Protein AF-A0A7J3AAA7-F1 (afdb_monomer_lite)

pLDDT: mean 92.07, std 9.43, range [40.69, 98.62]

Sequence (324 aa):
MPKERGIKEADIKEAVIKLFEKDSDYLLVKEPFNVGVIPDVVAFRWVDDYQIEAIAVECKGSKGDTLAAKYIIDFATEQARAYQAYFPYVYLATPRVSKSEEEIIVRKILATLRIGWICVNNKKANLQSEALVSPRLVESEYIIKVRQRLVAIWAYNEVFGGDFNRNLMEPEVVHCFTKEDFPNFLLTNYLGDYYCGICLEQQPNVKAILPNIKPDDLHRLLQELPEEFIAEFAYIDTYKPKEVSWPLLRKKANQLSLQDVNWLKDFAKRMRWKTRIMLLGKVWGRSEILSRDEHKRILEKVKEEVTPVKEYLVSQSRKRHRSR

Radius of gyration: 24.14 Å; chains: 1; bounding box: 52×44×69 Å

Secondary structure (DSSP, 8-state):
-----PPPHHHHHHHHHHHHTTSTT-EEE-S---SSS--SEEEEEESSSS-EEEEEEEE---SSSB--HHHHHHHIIIIIHHHTTT-SEEEEEEPBPSSHHHHHHHHHHHHHHTEEEEEEETTEEEEEE-----TT--HHHIIIIIIHHHHHHHHHHHHH-SS-EE--SSTT--EEE-TTSSSEEEEEEETTEEEEEEEE-SHHHHHHHGGG--HHHHHHHHHTS-TTEEEEEEEEEE-SSS-EEEEEEEEEGGG--HHHHHHHHHHHHHTTT-EEEEEEEEEE-TT----HHHHHHHHHHHHHHHHHHHHHHHHHHHTTTS--

Foldseek 3Di:
DPQAAWFALVLLLQQVVVVQVVPVQKDWDCDFADLVATASIWIKGDPAQFDMQIEGEHTDIDRHQADALVVLLVCVVPPQLVCLQAHQATEYGYGHHPDPVSNVVSVVSCVVQQYWYWHAGPSHTDTPGGGGGGPNHDPVSNLQQPVVQVLLVVLCCVQVNDDWDWDRNDGSWTWTWRPVAAQIWIWIQDPLFIKTATKHADQVLLVLQLVQDDLVVLLVLLLQFDQQKKKWKWAWPDVPPHTDIGTDDIHRSSPDDSVNSVVSSVVCVVSSNRMMIDIIGTQGGNRDRGTSVSSNVSNNVNCVSRVVSSVSRVVSNCVVVVVD

Structure (mmCIF, N/CA/C/O backbone):
data_AF-A0A7J3AAA7-F1
#
_entry.id   AF-A0A7J3AAA7-F1
#
loop_
_atom_site.group_PDB
_atom_site.id
_atom_site.type_symbol
_atom_site.label_atom_id
_atom_site.label_alt_id
_atom_site.label_comp_id
_atom_site.label_asym_id
_atom_site.label_entity_id
_atom_site.label_seq_id
_atom_site.pdbx_PDB_ins_code
_atom_site.Cartn_x
_atom_site.Cartn_y
_atom_site.Cartn_z
_atom_site.occupancy
_atom_site.B_iso_or_equiv
_atom_site.auth_seq_id
_atom_site.auth_comp_id
_atom_site.auth_asym_id
_atom_site.auth_atom_id
_atom_site.pdbx_PDB_model_num
ATOM 1 N N . MET A 1 1 ? 29.605 28.342 -27.111 1.00 42.50 1 MET A N 1
ATOM 2 C CA . MET A 1 1 ? 28.926 27.034 -27.233 1.00 42.50 1 MET A CA 1
ATOM 3 C C . MET A 1 1 ? 28.008 26.861 -26.033 1.00 42.50 1 MET A C 1
ATOM 5 O O . MET A 1 1 ? 28.499 27.023 -24.917 1.00 42.50 1 MET A O 1
ATOM 9 N N . PRO A 1 2 ? 26.697 26.641 -26.217 1.00 44.28 2 PRO A N 1
ATOM 10 C CA . PRO A 1 2 ? 25.813 26.371 -25.091 1.00 44.28 2 PRO A CA 1
ATOM 11 C C . PRO A 1 2 ? 26.241 25.047 -24.447 1.00 44.28 2 PRO A C 1
ATOM 13 O O . PRO A 1 2 ? 26.495 24.075 -25.150 1.00 44.28 2 PRO A O 1
ATOM 16 N N . LYS A 1 3 ? 26.388 25.028 -23.117 1.00 47.31 3 LYS A N 1
ATOM 17 C CA . LYS A 1 3 ? 26.662 23.797 -22.363 1.00 47.31 3 LYS A CA 1
ATOM 18 C C . LYS A 1 3 ? 25.528 22.813 -22.648 1.00 47.31 3 LYS A C 1
ATOM 20 O O . LYS A 1 3 ? 24.390 23.126 -22.295 1.00 47.31 3 LYS A O 1
ATOM 25 N N . GLU A 1 4 ? 25.833 21.667 -23.255 1.00 53.59 4 GLU A N 1
ATOM 26 C CA . GLU A 1 4 ? 24.897 20.543 -23.339 1.00 53.59 4 GLU A CA 1
ATOM 27 C C . GLU A 1 4 ? 24.390 20.253 -21.924 1.00 53.59 4 GLU A C 1
ATOM 29 O O . GLU A 1 4 ? 25.151 19.898 -21.019 1.00 53.59 4 GLU A O 1
ATOM 34 N N . ARG A 1 5 ? 23.105 20.527 -21.688 1.00 66.94 5 ARG A N 1
ATOM 35 C CA . ARG A 1 5 ? 22.457 20.200 -20.423 1.00 66.94 5 ARG A CA 1
ATOM 36 C C . ARG A 1 5 ? 21.998 18.758 -20.544 1.00 66.94 5 ARG A C 1
ATOM 38 O O . ARG A 1 5 ? 20.965 18.511 -21.145 1.00 66.94 5 ARG A O 1
ATOM 45 N N . GLY A 1 6 ? 22.769 17.839 -19.972 1.00 79.69 6 GLY A N 1
ATOM 46 C CA . GLY A 1 6 ? 22.369 16.439 -19.870 1.00 79.69 6 GLY A CA 1
ATOM 47 C C . GLY A 1 6 ? 20.979 16.249 -19.266 1.00 79.69 6 GLY A C 1
ATOM 48 O O . GLY A 1 6 ? 20.497 17.084 -18.491 1.00 79.69 6 GLY A O 1
ATOM 49 N N . ILE A 1 7 ? 20.350 15.129 -19.607 1.00 87.88 7 ILE A N 1
ATOM 50 C CA . ILE A 1 7 ? 19.023 14.767 -19.116 1.00 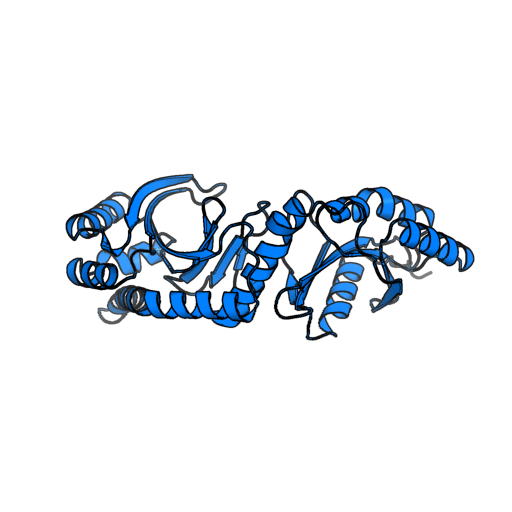87.88 7 ILE A CA 1
ATOM 51 C C . ILE A 1 7 ? 19.163 14.142 -17.725 1.00 87.88 7 ILE A C 1
ATOM 53 O O . ILE A 1 7 ? 19.779 13.086 -17.562 1.00 87.88 7 ILE A O 1
ATOM 57 N N . LYS A 1 8 ? 18.595 14.786 -16.700 1.00 92.50 8 LYS A N 1
ATOM 58 C CA . LYS A 1 8 ? 18.655 14.280 -15.323 1.00 92.50 8 LYS A CA 1
ATOM 59 C C . LYS A 1 8 ? 17.686 13.118 -15.135 1.00 92.50 8 LYS A C 1
ATOM 61 O O . LYS A 1 8 ? 16.606 13.104 -15.711 1.00 92.50 8 LYS A O 1
ATOM 66 N N . GLU A 1 9 ? 18.026 12.197 -14.241 1.00 93.12 9 GLU A N 1
ATOM 67 C CA . GLU A 1 9 ? 17.164 11.065 -13.873 1.00 93.12 9 GLU A CA 1
ATOM 68 C C . GLU A 1 9 ? 15.774 11.509 -13.386 1.00 93.12 9 GLU A C 1
ATOM 70 O O . GLU A 1 9 ? 14.769 10.923 -13.772 1.00 93.12 9 GLU A O 1
ATOM 75 N N . ALA A 1 10 ? 15.695 12.617 -12.642 1.00 93.88 10 ALA A N 1
ATOM 76 C CA . ALA A 1 10 ? 14.421 13.204 -12.230 1.00 93.88 10 ALA A CA 1
ATOM 77 C C . ALA A 1 10 ? 13.535 13.620 -13.424 1.00 93.88 10 ALA A C 1
ATOM 79 O O . ALA A 1 10 ? 12.327 13.407 -13.382 1.00 93.88 10 ALA A O 1
ATOM 80 N N . ASP A 1 11 ? 14.126 14.156 -14.503 1.00 94.12 11 ASP A N 1
ATOM 81 C CA . ASP A 1 11 ? 13.387 14.508 -15.724 1.00 94.12 11 ASP A CA 1
ATOM 82 C C . ASP A 1 11 ? 12.905 13.244 -16.469 1.00 94.12 11 ASP A C 1
ATOM 84 O O . ASP A 1 11 ? 11.819 13.245 -17.050 1.00 94.12 11 ASP A O 1
ATOM 88 N N . ILE A 1 12 ? 13.692 12.157 -16.440 1.00 95.56 12 ILE A N 1
ATOM 89 C CA . ILE A 1 12 ? 13.300 10.844 -16.985 1.00 95.56 12 ILE A CA 1
ATOM 90 C C . ILE A 1 12 ? 12.100 10.297 -16.212 1.00 95.56 12 ILE A C 1
ATOM 92 O O . ILE A 1 12 ? 11.081 9.969 -16.817 1.00 95.56 12 ILE A O 1
ATOM 96 N N . LYS A 1 13 ? 12.198 10.257 -14.880 1.00 95.88 13 LYS A N 1
ATOM 97 C CA . LYS A 1 13 ? 11.138 9.781 -13.987 1.00 95.88 13 LYS A CA 1
ATOM 98 C C . LYS A 1 13 ? 9.840 10.563 -14.183 1.00 95.88 13 LYS A C 1
ATOM 100 O O . LYS A 1 13 ? 8.780 9.959 -14.320 1.00 95.88 13 LYS A O 1
ATOM 105 N N . GLU A 1 14 ? 9.913 11.891 -14.267 1.00 95.75 14 GLU A N 1
ATOM 106 C CA . GLU A 1 14 ? 8.743 12.736 -14.535 1.00 95.75 14 GLU A CA 1
ATOM 107 C C . GLU A 1 14 ? 8.103 12.421 -15.899 1.00 95.75 14 GLU A C 1
ATOM 109 O O . GLU A 1 14 ? 6.879 12.339 -16.011 1.00 95.75 14 GLU A O 1
ATOM 114 N N . ALA A 1 15 ? 8.912 12.207 -16.941 1.00 96.00 15 ALA A N 1
ATOM 115 C CA . ALA A 1 15 ? 8.409 11.853 -18.266 1.00 96.00 15 ALA A CA 1
ATOM 116 C C . ALA A 1 15 ? 7.738 10.469 -18.293 1.00 96.00 15 ALA A C 1
ATOM 118 O O . ALA A 1 15 ? 6.730 10.302 -18.979 1.00 96.00 15 ALA A O 1
ATOM 119 N N . VAL A 1 16 ? 8.275 9.494 -17.551 1.00 96.44 16 VAL A N 1
ATOM 120 C CA . VAL A 1 16 ? 7.688 8.152 -17.391 1.00 96.44 16 VAL A CA 1
ATOM 121 C C . VAL A 1 16 ? 6.369 8.220 -16.623 1.00 96.44 16 VAL A C 1
ATOM 123 O O . VAL A 1 16 ? 5.386 7.638 -17.065 1.00 96.44 16 VAL A O 1
ATOM 126 N N . ILE A 1 17 ? 6.310 8.978 -15.524 1.00 95.94 17 ILE A N 1
ATOM 127 C CA . ILE A 1 17 ? 5.062 9.226 -14.784 1.00 95.94 17 ILE A CA 1
ATOM 128 C C . ILE A 1 17 ? 3.996 9.781 -15.736 1.00 95.94 17 ILE A C 1
ATOM 130 O O . ILE A 1 17 ? 2.919 9.207 -15.850 1.00 95.94 17 ILE A O 1
ATOM 134 N N . LYS A 1 18 ? 4.337 10.810 -16.521 1.00 95.38 18 LYS A N 1
ATOM 135 C CA . LYS A 1 18 ? 3.442 11.396 -17.533 1.00 95.38 18 LYS A CA 1
ATOM 136 C C . LYS A 1 18 ? 3.049 10.438 -18.658 1.00 95.38 18 LYS A C 1
ATOM 138 O O . LYS A 1 18 ? 2.060 10.695 -19.335 1.00 95.38 18 LYS A O 1
ATOM 143 N N . LEU A 1 19 ? 3.838 9.400 -18.939 1.00 95.12 19 LEU A N 1
ATOM 144 C CA . LEU A 1 19 ? 3.471 8.376 -19.918 1.00 95.12 19 LEU A CA 1
ATOM 145 C C . LEU A 1 19 ? 2.327 7.520 -19.378 1.00 95.12 19 LEU A C 1
ATOM 147 O O . LEU A 1 19 ? 1.342 7.348 -20.085 1.00 95.12 19 LEU A O 1
ATOM 151 N N . PHE A 1 20 ? 2.445 7.048 -18.136 1.00 95.25 20 PHE A N 1
ATOM 152 C CA . PHE A 1 20 ? 1.412 6.235 -17.498 1.00 95.25 20 PHE A CA 1
ATOM 153 C C . PHE A 1 20 ? 0.180 7.054 -17.103 1.00 95.25 20 PHE A C 1
ATOM 155 O O . PHE A 1 20 ? -0.922 6.564 -17.271 1.00 95.25 20 PHE A O 1
ATOM 162 N N . GLU A 1 21 ? 0.323 8.320 -16.691 1.00 93.38 21 GLU A N 1
ATOM 163 C CA . GLU A 1 21 ? -0.827 9.197 -16.380 1.00 93.38 21 GLU A CA 1
ATOM 164 C C . GLU A 1 21 ? -1.730 9.487 -17.597 1.00 93.38 21 GLU A C 1
ATOM 166 O O . GLU A 1 21 ? -2.860 9.937 -17.423 1.00 93.38 21 GLU A O 1
ATOM 171 N N . LYS A 1 22 ? -1.256 9.267 -18.835 1.00 90.56 22 LYS A N 1
ATOM 172 C CA . LYS A 1 22 ? -2.096 9.402 -20.042 1.00 90.56 22 LYS A CA 1
ATOM 173 C C . LYS A 1 22 ? -3.092 8.262 -20.204 1.00 90.56 22 LYS A C 1
ATOM 175 O O . LYS A 1 22 ? -4.097 8.451 -20.884 1.00 90.56 22 LYS A O 1
ATOM 180 N N . ASP A 1 23 ? -2.775 7.099 -19.652 1.00 87.31 23 ASP A N 1
ATOM 181 C CA . ASP A 1 23 ? -3.666 5.954 -19.615 1.00 87.31 23 ASP A CA 1
ATOM 182 C C . ASP A 1 23 ? -4.381 5.986 -18.260 1.00 87.31 23 ASP A C 1
ATOM 184 O O . ASP A 1 23 ? -3.782 5.734 -17.214 1.00 87.31 23 ASP A O 1
ATOM 188 N N . SER A 1 24 ? -5.662 6.365 -18.278 1.00 81.81 24 SER A N 1
ATOM 189 C CA . SER A 1 24 ? -6.471 6.536 -17.066 1.00 81.81 24 SER A CA 1
ATOM 190 C C . SER A 1 24 ? -6.630 5.255 -16.254 1.00 81.81 24 SER A C 1
ATOM 192 O O . SER A 1 24 ? -7.051 5.326 -15.099 1.00 81.81 24 SER A O 1
ATOM 194 N N . ASP A 1 25 ? -6.300 4.104 -16.839 1.00 89.44 25 ASP A N 1
ATOM 195 C CA . ASP A 1 25 ? -6.436 2.817 -16.179 1.00 89.44 25 ASP A CA 1
ATOM 196 C C . ASP A 1 25 ? -5.259 2.534 -15.242 1.00 89.44 25 ASP A C 1
ATOM 198 O O . ASP A 1 25 ? -5.375 1.673 -14.374 1.00 89.44 25 ASP A O 1
ATOM 202 N N . TYR A 1 26 ? -4.138 3.256 -15.357 1.00 93.69 26 TYR A N 1
ATOM 203 C CA . TYR A 1 26 ? -3.002 3.085 -14.455 1.00 93.69 26 TYR A CA 1
ATOM 204 C C . TYR A 1 26 ? -3.102 3.941 -13.194 1.00 93.69 26 TYR A C 1
ATOM 206 O O . TYR A 1 26 ? -3.216 5.166 -13.234 1.00 93.69 26 TYR A O 1
ATOM 214 N N . LEU A 1 27 ? -2.896 3.291 -12.048 1.00 93.12 27 LEU A N 1
ATOM 215 C CA . LEU A 1 27 ? -2.574 3.946 -10.789 1.00 93.12 27 LEU A CA 1
ATOM 216 C C . LEU A 1 27 ? -1.059 3.928 -10.576 1.00 93.12 27 LEU A C 1
ATOM 218 O O . LEU A 1 27 ? -0.386 2.908 -10.737 1.00 93.12 27 LEU A O 1
ATOM 222 N N . LEU A 1 28 ? -0.515 5.078 -10.181 1.00 93.56 28 LEU A N 1
ATOM 223 C CA . LEU A 1 28 ? 0.906 5.253 -9.893 1.00 93.56 28 LEU A CA 1
ATOM 224 C C . LEU A 1 28 ? 1.165 5.305 -8.389 1.00 93.56 28 LEU A C 1
ATOM 226 O O . LEU A 1 28 ? 0.483 6.018 -7.645 1.00 93.56 28 LEU A O 1
ATOM 230 N N . VAL A 1 29 ? 2.203 4.598 -7.948 1.00 90.94 29 VAL A N 1
ATOM 231 C CA . VAL A 1 29 ? 2.757 4.754 -6.600 1.00 90.94 29 VAL A CA 1
ATOM 232 C C . VAL A 1 29 ? 3.848 5.819 -6.674 1.00 90.94 29 VAL A C 1
ATOM 234 O O . VAL A 1 29 ? 4.886 5.616 -7.305 1.00 90.94 29 VAL A O 1
ATOM 237 N N . LYS A 1 30 ? 3.584 6.989 -6.084 1.00 84.19 30 LYS A N 1
ATOM 238 C CA . LYS A 1 30 ? 4.494 8.148 -6.141 1.00 84.19 30 LYS A CA 1
ATOM 239 C C . LYS A 1 30 ? 5.531 8.111 -5.011 1.00 84.19 30 LYS A C 1
ATOM 241 O O . LYS A 1 30 ? 6.594 8.721 -5.126 1.00 84.19 30 LYS A O 1
ATOM 246 N N . GLU A 1 31 ? 5.238 7.378 -3.944 1.00 87.44 31 GLU A N 1
ATOM 247 C CA . GLU A 1 31 ? 6.124 7.106 -2.817 1.00 87.44 31 GLU A CA 1
ATOM 248 C C . GLU A 1 31 ? 7.130 5.984 -3.136 1.00 87.44 31 GLU A C 1
ATOM 250 O O . GLU A 1 31 ? 6.862 5.138 -3.991 1.00 87.44 31 GLU A O 1
ATOM 255 N N . PRO A 1 32 ? 8.281 5.914 -2.440 1.00 91.56 32 PRO A N 1
ATOM 256 C CA . PRO A 1 32 ? 9.193 4.785 -2.593 1.00 91.56 32 PRO A CA 1
ATOM 257 C C . PRO A 1 32 ? 8.511 3.456 -2.227 1.00 91.56 32 PRO A C 1
ATOM 259 O O . PRO A 1 32 ? 8.029 3.280 -1.105 1.00 91.56 32 PRO A O 1
ATOM 262 N N . PHE A 1 33 ? 8.494 2.513 -3.170 1.00 95.06 33 PHE A N 1
ATOM 263 C CA . PHE A 1 33 ? 7.875 1.198 -3.011 1.00 95.06 33 PHE A CA 1
ATOM 264 C C . PHE A 1 33 ? 8.948 0.133 -2.777 1.00 95.06 33 PHE A C 1
ATOM 266 O O . PHE A 1 33 ? 9.514 -0.418 -3.719 1.00 95.06 33 PHE A O 1
ATOM 273 N N . ASN A 1 34 ? 9.264 -0.145 -1.513 1.00 95.69 34 ASN A N 1
ATOM 274 C CA . ASN A 1 34 ? 10.326 -1.084 -1.177 1.00 95.69 34 ASN A CA 1
ATOM 275 C C . ASN A 1 34 ? 9.823 -2.533 -1.206 1.00 95.69 34 ASN A C 1
ATOM 277 O O . ASN A 1 34 ? 8.879 -2.888 -0.497 1.00 95.69 34 ASN A O 1
ATOM 281 N N . VAL A 1 35 ? 10.485 -3.378 -1.995 1.00 94.50 35 VAL A N 1
ATOM 282 C CA . VAL A 1 35 ? 10.263 -4.836 -2.062 1.00 94.50 35 VAL A CA 1
ATOM 283 C C . VAL A 1 35 ? 11.515 -5.635 -1.676 1.00 94.50 35 VAL A C 1
ATOM 285 O O . VAL A 1 35 ? 11.619 -6.820 -1.960 1.00 94.50 35 VAL A O 1
ATOM 288 N N . GLY A 1 36 ? 12.486 -4.985 -1.030 1.00 93.31 36 GLY A N 1
ATOM 289 C CA . GLY A 1 36 ? 13.880 -5.435 -0.897 1.00 93.31 36 GLY A CA 1
ATOM 290 C C . GLY A 1 36 ? 14.816 -4.678 -1.848 1.00 93.31 36 GLY A C 1
ATOM 291 O O . GLY A 1 36 ? 16.016 -4.587 -1.610 1.00 93.31 36 GLY A O 1
ATOM 292 N N . VAL A 1 37 ? 14.233 -4.080 -2.883 1.00 94.00 37 VAL A N 1
ATOM 293 C CA . VAL A 1 37 ? 14.796 -3.073 -3.786 1.00 94.00 37 VAL A CA 1
ATOM 294 C C . VAL A 1 37 ? 13.707 -2.026 -4.047 1.00 94.00 37 VAL A C 1
ATOM 296 O O . VAL A 1 37 ? 12.531 -2.298 -3.795 1.00 94.00 37 VAL A O 1
ATOM 299 N N . ILE A 1 38 ? 14.075 -0.830 -4.508 1.00 96.31 38 ILE A N 1
ATOM 300 C CA . ILE A 1 38 ? 13.136 0.290 -4.676 1.00 96.31 38 ILE A CA 1
ATOM 301 C C . ILE A 1 38 ? 13.135 0.716 -6.147 1.00 96.31 38 ILE A C 1
ATOM 303 O O . ILE A 1 38 ? 14.062 1.415 -6.547 1.00 96.31 38 ILE A O 1
ATOM 307 N N . PRO A 1 39 ? 12.119 0.326 -6.940 1.00 96.69 39 PRO A N 1
ATOM 308 C CA . PRO A 1 39 ? 11.944 0.858 -8.285 1.00 96.69 39 PRO A CA 1
ATOM 309 C C . PRO A 1 39 ? 11.720 2.369 -8.277 1.00 96.69 39 PRO A C 1
ATOM 311 O O . PRO A 1 39 ? 11.082 2.908 -7.368 1.00 96.69 39 PRO A O 1
ATOM 314 N N . ASP A 1 40 ? 12.173 3.047 -9.330 1.00 96.62 40 ASP A N 1
ATOM 315 C CA . ASP A 1 40 ? 11.979 4.491 -9.465 1.00 96.62 40 ASP A CA 1
ATOM 316 C C . ASP A 1 40 ? 10.515 4.857 -9.702 1.00 96.62 40 ASP A C 1
ATOM 318 O O . ASP A 1 40 ? 10.038 5.868 -9.176 1.00 96.62 40 ASP A O 1
ATOM 322 N N . VAL A 1 41 ? 9.807 4.050 -10.495 1.00 97.06 41 VAL A N 1
ATOM 323 C CA . VAL A 1 41 ? 8.370 4.189 -10.751 1.00 97.06 41 VAL A CA 1
ATOM 324 C C . VAL A 1 41 ? 7.710 2.824 -10.634 1.00 97.06 41 VAL A C 1
ATOM 326 O O . VAL A 1 41 ? 8.188 1.846 -11.210 1.00 97.06 41 VAL A O 1
ATOM 329 N N . VAL A 1 42 ? 6.584 2.781 -9.925 1.00 97.69 42 VAL A N 1
ATOM 330 C CA . VAL A 1 42 ? 5.672 1.637 -9.919 1.00 97.69 42 VAL A CA 1
ATOM 331 C C . VAL A 1 42 ? 4.324 2.097 -10.453 1.00 97.69 42 VAL A C 1
ATOM 333 O O . VAL A 1 42 ? 3.738 3.052 -9.939 1.00 97.69 42 VAL A O 1
ATOM 336 N N . ALA A 1 43 ? 3.849 1.414 -11.488 1.00 97.06 43 ALA A N 1
ATOM 337 C CA . ALA A 1 43 ? 2.537 1.626 -12.082 1.00 97.06 43 ALA A CA 1
ATOM 338 C C . ALA A 1 43 ? 1.791 0.297 -12.103 1.00 97.06 43 ALA A C 1
ATOM 340 O O . ALA A 1 43 ? 2.403 -0.759 -12.262 1.00 97.06 43 ALA A O 1
ATOM 341 N N . PHE A 1 44 ? 0.479 0.331 -11.927 1.00 97.25 44 PHE A N 1
ATOM 342 C CA . PHE A 1 44 ? -0.324 -0.877 -11.998 1.00 97.25 44 PHE A CA 1
ATOM 343 C C . PHE A 1 44 ? -1.757 -0.577 -12.390 1.00 97.25 44 PHE A C 1
ATOM 345 O O . PHE A 1 44 ? -2.219 0.550 -12.228 1.00 97.25 44 PHE A O 1
ATOM 352 N N . ARG A 1 45 ? -2.448 -1.594 -12.892 1.00 96.00 45 ARG A N 1
ATOM 353 C CA . ARG A 1 45 ? -3.868 -1.536 -13.235 1.00 96.00 45 ARG A CA 1
ATOM 354 C C . ARG A 1 45 ? -4.519 -2.896 -13.090 1.00 96.00 45 ARG A C 1
ATOM 356 O O . ARG A 1 45 ? -3.833 -3.917 -13.121 1.00 96.00 45 ARG A O 1
ATOM 363 N N . TRP A 1 46 ? -5.837 -2.907 -12.974 1.00 95.50 46 TRP A N 1
ATOM 364 C CA . TRP A 1 46 ? -6.615 -4.122 -13.191 1.00 95.50 46 TRP A CA 1
ATOM 365 C C . TRP A 1 46 ? -6.623 -4.456 -14.683 1.00 95.50 46 TRP A C 1
ATOM 367 O O . TRP A 1 46 ? -6.847 -3.577 -15.512 1.00 95.50 46 TRP A O 1
ATOM 377 N N . VAL A 1 47 ? -6.352 -5.714 -15.017 1.00 94.44 47 VAL A N 1
ATOM 378 C CA . VAL A 1 47 ? -6.497 -6.248 -16.383 1.00 94.44 47 VAL A CA 1
ATOM 379 C C . VAL A 1 47 ? -7.886 -6.856 -16.545 1.00 94.44 47 VAL A C 1
ATOM 381 O O . VAL A 1 47 ? -8.556 -6.652 -17.553 1.00 94.44 47 VAL A O 1
ATOM 384 N N . ASP A 1 48 ? -8.317 -7.570 -15.512 1.00 93.62 48 ASP A N 1
ATOM 385 C CA . ASP A 1 48 ? -9.660 -8.099 -15.328 1.00 93.62 48 ASP A CA 1
ATOM 386 C C . ASP A 1 48 ? -10.015 -8.036 -13.830 1.00 93.62 48 ASP A C 1
ATOM 388 O O . ASP A 1 48 ? -9.338 -7.353 -13.059 1.00 93.62 48 ASP A O 1
ATOM 392 N N . ASP A 1 49 ? -11.083 -8.712 -13.406 1.00 93.19 49 ASP A N 1
ATOM 393 C CA . ASP A 1 49 ? -11.543 -8.673 -12.013 1.00 93.19 49 ASP A CA 1
ATOM 394 C C . ASP A 1 49 ? -10.582 -9.373 -11.027 1.00 93.19 49 ASP A C 1
ATOM 396 O O . ASP A 1 49 ? -10.632 -9.106 -9.836 1.00 93.19 49 ASP A O 1
ATOM 400 N N . TYR A 1 50 ? -9.663 -10.232 -11.476 1.00 92.94 50 TYR A N 1
ATOM 401 C CA . TYR A 1 50 ? -8.745 -10.993 -10.612 1.00 92.94 50 TYR A CA 1
ATOM 402 C C . TYR A 1 50 ? -7.269 -10.638 -10.823 1.00 92.94 50 TYR A C 1
ATOM 404 O O . TYR A 1 50 ? -6.447 -10.754 -9.899 1.00 92.94 50 TYR A O 1
ATOM 412 N N . GLN A 1 51 ? -6.912 -10.225 -12.034 1.00 93.44 51 GLN A N 1
ATOM 413 C CA . GLN A 1 51 ? -5.540 -9.984 -12.449 1.00 93.44 51 GLN A CA 1
ATOM 414 C C . GLN A 1 51 ? -5.197 -8.501 -12.401 1.00 93.44 51 GLN A C 1
ATOM 416 O O . GLN A 1 51 ? -5.915 -7.653 -12.933 1.00 93.44 51 GLN A O 1
ATOM 421 N N . ILE A 1 52 ? -4.034 -8.203 -11.821 1.00 95.69 52 ILE A N 1
ATOM 422 C CA . ILE A 1 52 ? -3.412 -6.889 -11.946 1.00 95.69 52 ILE A CA 1
ATOM 423 C C . ILE A 1 52 ? -2.176 -6.993 -12.832 1.00 95.69 52 ILE A C 1
ATOM 425 O O . ILE A 1 52 ? -1.360 -7.907 -12.697 1.00 95.69 52 ILE A O 1
ATOM 429 N N . GLU A 1 53 ? -1.997 -6.002 -13.685 1.00 96.50 53 GLU A N 1
ATOM 430 C CA . GLU A 1 53 ? -0.723 -5.730 -14.326 1.00 96.50 53 GLU A CA 1
ATOM 431 C C . GLU A 1 53 ? 0.084 -4.844 -13.382 1.00 96.50 53 GLU A C 1
ATOM 433 O O . GLU A 1 53 ? -0.376 -3.775 -12.993 1.00 96.50 53 GLU A O 1
ATOM 438 N N . ALA A 1 54 ? 1.276 -5.296 -12.986 1.00 97.94 54 ALA A N 1
ATOM 439 C CA . ALA A 1 54 ? 2.173 -4.549 -12.109 1.00 97.94 54 ALA A CA 1
ATOM 440 C C . ALA A 1 54 ? 3.511 -4.310 -12.808 1.00 97.94 54 ALA A C 1
ATOM 442 O O . ALA A 1 54 ? 4.205 -5.254 -13.198 1.00 97.94 54 ALA A O 1
ATOM 443 N N . ILE A 1 55 ? 3.873 -3.038 -12.928 1.00 98.25 55 ILE A N 1
ATOM 444 C CA . ILE A 1 55 ? 5.035 -2.558 -13.661 1.00 98.25 55 ILE A CA 1
ATOM 445 C C . ILE A 1 55 ? 6.016 -1.899 -12.698 1.00 98.25 55 ILE A C 1
ATOM 447 O O . ILE A 1 55 ? 5.637 -1.035 -11.907 1.00 98.25 55 ILE A O 1
ATOM 451 N N . ALA A 1 56 ? 7.292 -2.256 -12.829 1.00 98.31 56 ALA A N 1
ATOM 452 C CA . ALA A 1 56 ? 8.404 -1.506 -12.257 1.00 98.31 56 ALA A CA 1
ATOM 453 C C . ALA A 1 56 ? 9.243 -0.872 -13.368 1.00 98.31 56 ALA A C 1
ATOM 455 O O . ALA A 1 56 ? 9.528 -1.511 -14.383 1.00 98.31 56 ALA A O 1
ATOM 456 N N . VAL A 1 57 ? 9.672 0.372 -13.167 1.00 98.19 57 VAL A N 1
ATOM 457 C CA . VAL A 1 57 ? 10.559 1.073 -14.098 1.00 98.19 57 VAL A CA 1
ATOM 458 C C . VAL A 1 57 ? 11.811 1.540 -13.379 1.00 98.19 57 VAL A C 1
ATOM 460 O O . VAL A 1 57 ? 11.725 2.226 -12.362 1.00 98.19 57 VAL A O 1
ATOM 463 N N . GLU A 1 58 ? 12.961 1.201 -13.952 1.00 98.00 58 GLU A N 1
ATOM 464 C CA . GLU A 1 58 ? 14.252 1.790 -13.605 1.00 98.00 58 GLU A CA 1
ATOM 465 C C . GLU A 1 58 ? 14.510 3.015 -14.480 1.00 98.00 58 GLU A C 1
ATOM 467 O O . GLU A 1 58 ? 14.437 2.916 -15.703 1.00 98.00 58 GLU A O 1
ATOM 472 N N . CYS A 1 59 ? 14.828 4.165 -13.896 1.00 97.31 59 CYS A N 1
ATOM 473 C CA . CYS A 1 59 ? 15.095 5.404 -14.619 1.00 97.31 59 CYS A CA 1
ATOM 474 C C . CYS A 1 59 ? 16.587 5.739 -14.569 1.00 97.31 59 CYS A C 1
ATOM 476 O O . CYS A 1 59 ? 17.220 5.693 -13.516 1.00 97.31 59 CYS A O 1
ATOM 478 N N . LYS A 1 60 ? 17.169 6.118 -15.714 1.00 96.06 60 LYS A N 1
ATOM 479 C CA . LYS A 1 60 ? 18.577 6.533 -15.790 1.00 96.06 60 LYS A CA 1
ATOM 480 C C . LYS A 1 60 ? 18.761 7.750 -16.675 1.00 96.06 60 LYS A C 1
ATOM 482 O O . LYS A 1 60 ? 18.358 7.755 -17.834 1.00 96.06 60 LYS A O 1
ATOM 487 N N . GLY A 1 61 ? 19.392 8.783 -16.120 1.00 93.44 61 GLY A N 1
ATOM 488 C CA . GLY A 1 61 ? 19.785 9.987 -16.856 1.00 93.44 61 GLY A CA 1
ATOM 489 C C . GLY A 1 61 ? 21.095 9.828 -17.638 1.00 93.44 61 GLY A C 1
ATOM 490 O O . GLY A 1 61 ? 21.776 8.805 -17.566 1.00 93.44 61 GLY A O 1
ATOM 491 N N . SER A 1 62 ? 21.490 10.880 -18.353 1.00 91.81 62 SER A N 1
ATOM 492 C CA . SER A 1 62 ? 22.784 10.971 -19.041 1.00 91.81 62 SER A CA 1
ATOM 493 C C . SER A 1 62 ? 23.372 12.377 -18.965 1.00 91.81 62 SER A C 1
ATOM 495 O O . SER A 1 62 ? 22.678 13.362 -18.723 1.00 91.81 62 SER A O 1
ATOM 497 N N . LYS A 1 63 ? 24.687 12.491 -19.185 1.00 86.31 63 LYS A N 1
ATOM 498 C CA . LYS A 1 63 ? 25.381 13.791 -19.211 1.00 86.31 63 LYS A CA 1
ATOM 499 C C . LYS A 1 63 ? 25.117 14.610 -20.484 1.00 86.31 63 LYS A C 1
ATOM 501 O O . LYS A 1 63 ? 25.335 15.815 -20.447 1.00 86.31 63 LYS A O 1
ATOM 506 N N . GLY A 1 64 ? 24.632 13.981 -21.555 1.00 86.00 64 GLY A N 1
ATOM 507 C CA . GLY A 1 64 ? 24.131 14.632 -22.774 1.00 86.00 64 GLY A CA 1
ATOM 508 C C . GLY A 1 64 ? 22.705 14.178 -23.097 1.00 86.00 64 GLY A C 1
ATOM 509 O O . GLY A 1 64 ? 22.042 13.615 -22.226 1.00 86.00 64 GLY A O 1
ATOM 510 N N . ASP A 1 65 ? 22.262 14.369 -24.339 1.00 84.00 65 ASP A N 1
ATOM 511 C CA . ASP A 1 65 ? 20.922 13.961 -24.811 1.00 84.00 65 ASP A CA 1
ATOM 512 C C . ASP A 1 65 ? 20.835 12.480 -25.210 1.00 84.00 65 ASP A C 1
ATOM 514 O O . ASP A 1 65 ? 19.755 11.947 -25.472 1.00 84.00 65 ASP A O 1
ATOM 518 N N . THR A 1 66 ? 21.985 11.806 -25.253 1.00 88.88 66 THR A N 1
ATOM 519 C CA . THR A 1 66 ? 22.098 10.390 -25.599 1.00 88.88 66 THR A CA 1
ATOM 520 C C . THR A 1 66 ? 22.929 9.625 -24.578 1.00 88.88 66 THR A C 1
ATOM 522 O O . THR A 1 66 ? 23.777 10.205 -23.893 1.00 88.88 66 THR A O 1
ATOM 525 N N . LEU A 1 67 ? 22.725 8.311 -24.519 1.00 91.00 67 LEU A N 1
ATOM 526 C CA . LEU A 1 67 ? 23.459 7.391 -23.658 1.00 91.00 67 LEU A CA 1
ATOM 527 C C . LEU A 1 67 ? 24.074 6.262 -24.496 1.00 91.00 67 LEU A C 1
ATOM 529 O O . LEU A 1 67 ? 23.400 5.673 -25.334 1.00 91.00 67 LEU A O 1
ATOM 533 N N . ALA A 1 68 ? 25.355 5.951 -24.286 1.00 91.75 68 ALA A N 1
ATOM 534 C CA . ALA A 1 68 ? 26.004 4.858 -25.013 1.00 91.75 68 ALA A CA 1
ATOM 535 C C . ALA A 1 68 ? 25.351 3.507 -24.675 1.00 91.75 68 ALA A C 1
ATOM 537 O O . ALA A 1 68 ? 25.049 3.247 -23.506 1.00 91.75 68 ALA A O 1
ATOM 538 N N . ALA A 1 69 ? 25.201 2.629 -25.673 1.00 92.94 69 ALA A N 1
ATOM 539 C CA . ALA A 1 69 ? 24.530 1.335 -25.505 1.00 92.94 69 ALA A CA 1
ATOM 540 C C . ALA A 1 69 ? 25.069 0.500 -24.338 1.00 92.94 69 ALA A C 1
ATOM 542 O O . ALA A 1 69 ? 24.284 -0.110 -23.616 1.00 92.94 69 ALA A O 1
ATOM 543 N N . LYS A 1 70 ? 26.391 0.512 -24.117 1.00 94.19 70 LYS A N 1
ATOM 544 C CA . LYS A 1 70 ? 27.029 -0.222 -23.016 1.00 94.19 70 LYS A CA 1
ATOM 545 C C . LYS A 1 70 ? 26.395 0.107 -21.660 1.00 94.19 70 LYS A C 1
ATOM 547 O O . LYS A 1 70 ? 26.045 -0.807 -20.933 1.00 94.19 70 LYS A O 1
ATOM 552 N N . TYR A 1 71 ? 26.177 1.387 -21.355 1.00 94.19 71 TYR A N 1
ATOM 553 C CA . TYR A 1 71 ? 25.590 1.778 -20.071 1.00 94.19 71 TYR A CA 1
ATOM 554 C C . TYR A 1 71 ? 24.148 1.298 -19.926 1.00 94.19 71 TYR A C 1
ATOM 556 O O . TYR A 1 71 ? 23.759 0.853 -18.855 1.00 94.19 71 TYR A O 1
ATOM 564 N N . ILE A 1 72 ? 23.361 1.351 -21.004 1.00 94.62 72 ILE A N 1
ATOM 565 C CA . ILE A 1 72 ? 21.985 0.838 -20.999 1.00 94.62 72 ILE A CA 1
ATOM 566 C C . ILE A 1 72 ? 21.986 -0.665 -20.704 1.00 94.62 72 ILE A C 1
ATOM 568 O O . ILE A 1 72 ? 21.187 -1.133 -19.896 1.00 94.62 72 ILE A O 1
ATOM 572 N N . ILE A 1 73 ? 22.901 -1.411 -21.329 1.00 94.44 73 ILE A N 1
ATOM 573 C CA . ILE A 1 73 ? 23.065 -2.850 -21.103 1.00 94.44 73 ILE A CA 1
ATOM 574 C C . ILE A 1 73 ? 23.474 -3.122 -19.650 1.00 94.44 73 ILE A C 1
ATOM 576 O O . ILE A 1 73 ? 22.840 -3.951 -19.001 1.00 94.44 73 ILE A O 1
ATOM 580 N N . ASP A 1 74 ? 24.458 -2.390 -19.121 1.00 95.44 74 ASP A N 1
ATOM 581 C CA . ASP A 1 74 ? 24.922 -2.531 -17.737 1.00 95.44 74 ASP A CA 1
ATOM 582 C C . ASP A 1 74 ? 23.753 -2.296 -16.755 1.00 95.44 74 ASP A C 1
ATOM 584 O O . ASP A 1 74 ? 23.422 -3.178 -15.957 1.00 95.44 74 ASP A O 1
ATOM 588 N N . PHE A 1 75 ? 23.018 -1.182 -16.900 1.00 96.19 75 PHE A N 1
ATOM 589 C CA . PHE A 1 75 ? 21.833 -0.876 -16.082 1.00 96.19 75 PHE A CA 1
ATOM 590 C C . PHE A 1 75 ? 20.743 -1.946 -16.179 1.00 96.19 75 PHE A C 1
ATOM 592 O O . PHE A 1 75 ? 20.124 -2.293 -15.170 1.00 96.19 75 PHE A O 1
ATOM 599 N N . ALA A 1 76 ? 20.516 -2.492 -17.374 1.00 94.19 76 ALA A N 1
ATOM 600 C CA . ALA A 1 76 ? 19.558 -3.569 -17.568 1.00 94.19 76 ALA A CA 1
ATOM 601 C C . ALA A 1 76 ? 19.974 -4.832 -16.808 1.00 94.19 76 ALA A C 1
ATOM 603 O O . ALA A 1 76 ? 19.144 -5.449 -16.142 1.00 94.19 76 ALA A O 1
ATOM 604 N N . THR A 1 77 ? 21.252 -5.211 -16.890 1.00 92.50 77 THR A N 1
ATOM 605 C CA . THR A 1 77 ? 21.766 -6.447 -16.286 1.00 92.50 77 THR A CA 1
ATOM 606 C C . THR A 1 77 ? 21.922 -6.384 -14.771 1.00 92.50 77 THR A C 1
ATOM 608 O O . THR A 1 77 ? 21.748 -7.418 -14.123 1.00 92.50 77 THR A O 1
ATOM 611 N N . GLU A 1 78 ? 22.208 -5.205 -14.214 1.00 91.12 78 GLU A N 1
ATOM 612 C CA . GLU A 1 78 ? 22.497 -5.023 -12.787 1.00 91.12 78 GLU A CA 1
ATOM 613 C C . GLU A 1 78 ? 21.288 -4.524 -11.988 1.00 91.12 78 GLU A C 1
ATOM 615 O O . GLU A 1 78 ?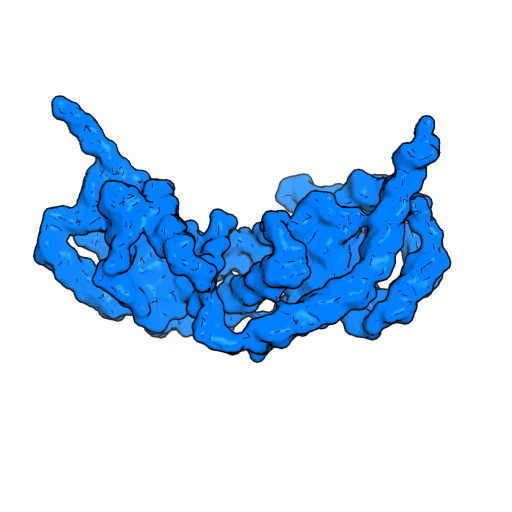 20.997 -5.064 -10.923 1.00 91.12 78 GLU A O 1
ATOM 620 N N . GLN A 1 79 ? 20.572 -3.512 -12.491 1.00 92.44 79 GLN A N 1
ATOM 621 C CA . GLN A 1 79 ? 19.577 -2.769 -11.705 1.00 92.44 79 GLN A CA 1
ATOM 622 C C . GLN A 1 79 ? 18.152 -3.174 -12.081 1.00 92.44 79 GLN A C 1
ATOM 624 O O . GLN A 1 79 ? 17.437 -3.736 -11.253 1.00 92.44 79 GLN A O 1
ATOM 629 N N . ALA A 1 80 ? 17.755 -3.025 -13.349 1.00 92.25 80 ALA A N 1
ATOM 630 C CA . ALA A 1 80 ? 16.403 -3.402 -13.777 1.00 92.25 80 ALA A CA 1
ATOM 631 C C . ALA A 1 80 ? 16.135 -4.907 -13.563 1.00 92.25 80 ALA A C 1
ATOM 633 O O . ALA A 1 80 ? 15.069 -5.312 -13.097 1.00 92.25 80 ALA A O 1
ATOM 634 N N . ARG A 1 81 ? 17.137 -5.761 -13.802 1.00 94.31 81 ARG A N 1
ATOM 635 C CA . ARG A 1 81 ? 17.048 -7.206 -13.537 1.00 94.31 81 ARG A CA 1
ATOM 636 C C . ARG A 1 81 ? 16.810 -7.554 -12.062 1.00 94.31 81 ARG A C 1
ATOM 638 O O . ARG A 1 81 ? 16.303 -8.641 -11.785 1.00 94.31 81 ARG A O 1
ATOM 645 N N . ALA A 1 82 ? 17.136 -6.673 -11.114 1.00 94.75 82 ALA A N 1
ATOM 646 C CA . ALA A 1 82 ? 16.827 -6.897 -9.701 1.00 94.75 82 ALA A CA 1
ATOM 647 C C . ALA A 1 82 ? 15.311 -6.839 -9.428 1.00 94.75 82 ALA A C 1
ATOM 649 O O . ALA A 1 82 ? 14.813 -7.573 -8.575 1.00 94.75 82 ALA A O 1
ATOM 650 N N . TYR A 1 83 ? 14.554 -6.047 -10.197 1.00 97.50 83 TYR A N 1
ATOM 651 C CA . TYR A 1 83 ? 13.092 -5.947 -10.073 1.00 97.50 83 TYR A CA 1
ATOM 652 C C . TYR A 1 83 ? 12.362 -7.168 -10.617 1.00 97.50 83 TYR A C 1
ATOM 654 O O . TYR A 1 83 ? 11.269 -7.485 -10.157 1.00 97.50 83 TYR A O 1
ATOM 662 N N . GLN A 1 84 ? 12.981 -7.895 -11.546 1.00 97.06 84 GLN A N 1
ATOM 663 C CA . GLN A 1 84 ? 12.391 -9.052 -12.217 1.00 97.06 84 GLN A CA 1
ATOM 664 C C . GLN A 1 84 ? 12.054 -10.227 -11.289 1.00 97.06 84 GLN A C 1
ATOM 666 O O . GLN A 1 84 ? 11.288 -11.098 -11.694 1.00 97.06 84 GLN A O 1
ATOM 671 N N . ALA A 1 85 ? 12.605 -10.269 -10.071 1.00 96.25 85 ALA A N 1
ATOM 672 C CA . ALA A 1 85 ? 12.203 -11.242 -9.054 1.00 96.25 85 ALA A CA 1
ATOM 673 C C . ALA A 1 85 ? 10.818 -10.942 -8.454 1.00 96.25 85 ALA A C 1
ATOM 675 O O . ALA A 1 85 ? 10.138 -11.860 -8.005 1.00 96.25 85 ALA A O 1
ATOM 676 N N . TYR A 1 86 ? 10.404 -9.672 -8.475 1.00 97.69 86 TYR A N 1
ATOM 677 C CA . TYR A 1 86 ? 9.209 -9.175 -7.796 1.00 97.69 86 TYR A CA 1
ATOM 678 C C . TYR A 1 86 ? 8.118 -8.735 -8.768 1.00 97.69 86 TYR A C 1
ATOM 680 O O . TYR A 1 86 ? 6.950 -8.903 -8.458 1.00 97.69 86 TYR A O 1
ATOM 688 N N . PHE A 1 87 ? 8.475 -8.171 -9.925 1.00 98.25 87 PHE A N 1
ATOM 689 C CA . PHE A 1 87 ? 7.521 -7.616 -10.885 1.00 98.25 87 PHE A CA 1
ATOM 690 C C . PHE A 1 87 ? 7.444 -8.461 -12.160 1.00 98.25 87 PHE A C 1
ATOM 692 O O . PHE A 1 87 ? 8.491 -8.813 -12.718 1.00 98.25 87 PHE A O 1
ATOM 699 N N . PRO A 1 88 ? 6.227 -8.760 -12.658 1.00 97.56 88 PRO A N 1
ATOM 700 C CA . PRO A 1 88 ? 6.058 -9.490 -13.908 1.00 97.56 88 PRO A CA 1
ATOM 701 C C . PRO A 1 88 ? 6.574 -8.682 -15.101 1.00 97.56 88 PRO A C 1
ATOM 703 O O . PRO A 1 88 ? 7.200 -9.261 -15.984 1.00 97.56 88 PRO A O 1
ATOM 706 N N . TYR A 1 89 ? 6.387 -7.360 -15.096 1.00 98.31 89 TYR A N 1
ATOM 707 C CA . TYR A 1 89 ? 6.807 -6.474 -16.176 1.00 98.31 89 TYR A CA 1
ATOM 708 C C . TYR A 1 89 ? 7.792 -5.433 -15.653 1.00 98.31 89 TYR A C 1
ATOM 710 O O . TYR A 1 89 ? 7.503 -4.684 -14.718 1.00 98.31 89 TYR A O 1
ATOM 718 N N . VAL A 1 90 ? 8.974 -5.388 -16.266 1.00 98.50 90 VAL A N 1
ATOM 719 C CA . VAL A 1 90 ? 10.039 -4.458 -15.890 1.00 98.50 90 VAL A CA 1
ATOM 720 C C . VAL A 1 90 ? 10.480 -3.669 -17.107 1.00 98.50 90 VAL A C 1
ATOM 722 O O . VAL A 1 90 ? 10.781 -4.250 -18.151 1.00 98.50 90 VAL A O 1
ATOM 725 N N . TYR A 1 91 ? 10.566 -2.354 -16.948 1.00 98.62 91 TYR A N 1
ATOM 726 C CA . TYR A 1 91 ? 11.075 -1.446 -17.964 1.00 98.62 91 TYR A CA 1
ATOM 727 C C . TYR A 1 91 ? 12.362 -0.774 -17.504 1.00 98.62 91 TYR A C 1
ATOM 729 O O . TYR A 1 91 ? 12.559 -0.487 -16.324 1.00 98.62 91 TYR A O 1
ATOM 737 N N . LEU A 1 92 ? 13.218 -0.468 -18.471 1.00 98.38 92 LEU A N 1
ATOM 738 C CA . LEU A 1 92 ? 14.306 0.484 -18.314 1.00 98.38 92 LEU A CA 1
ATOM 739 C C . LEU A 1 92 ? 13.935 1.760 -19.075 1.00 98.38 92 LEU A C 1
ATOM 741 O O . LEU A 1 92 ? 13.568 1.700 -20.248 1.00 98.38 92 LEU A O 1
ATOM 745 N N . ALA A 1 93 ? 14.018 2.908 -18.414 1.00 98.06 93 ALA A N 1
ATOM 746 C CA . ALA A 1 93 ? 13.770 4.218 -18.990 1.00 98.06 93 ALA A CA 1
ATOM 747 C C . ALA A 1 93 ? 15.076 5.006 -19.106 1.00 98.06 93 ALA A C 1
ATOM 749 O O . ALA A 1 93 ? 15.707 5.342 -18.102 1.00 98.06 93 ALA A O 1
ATOM 750 N N . THR A 1 94 ? 15.485 5.310 -20.337 1.00 96.81 94 THR A N 1
ATOM 751 C CA . THR A 1 94 ? 16.744 6.013 -20.625 1.00 96.81 94 THR A CA 1
ATOM 752 C C . THR A 1 94 ? 16.561 7.044 -21.737 1.00 96.81 94 THR A C 1
ATOM 754 O O . THR A 1 94 ? 15.618 6.961 -22.527 1.00 96.81 94 THR A O 1
ATOM 757 N N . PRO A 1 95 ? 17.503 7.983 -21.884 1.00 94.50 95 PRO A N 1
ATOM 758 C CA . PRO A 1 95 ? 17.739 8.698 -23.130 1.00 94.50 95 PRO A CA 1
ATOM 759 C C . PRO A 1 95 ? 17.972 7.750 -24.310 1.00 94.50 95 PRO A C 1
ATOM 761 O O . PRO A 1 95 ? 18.266 6.561 -24.132 1.00 94.50 95 PRO A O 1
ATOM 764 N N . ARG A 1 96 ? 17.859 8.287 -25.528 1.00 90.81 96 ARG A N 1
ATOM 765 C CA . ARG A 1 96 ? 18.137 7.521 -26.749 1.00 90.81 96 ARG A CA 1
ATOM 766 C C . ARG A 1 96 ? 19.620 7.155 -26.820 1.00 90.81 96 ARG A C 1
ATOM 768 O O . ARG A 1 96 ? 20.472 7.858 -26.283 1.00 90.81 96 ARG A O 1
ATOM 775 N N . VAL A 1 97 ? 19.946 6.087 -27.536 1.00 91.06 97 VAL A N 1
ATOM 776 C CA . VAL A 1 97 ? 21.327 5.844 -27.965 1.00 91.06 97 VAL A CA 1
ATOM 777 C C . VAL A 1 97 ? 21.768 6.837 -29.039 1.00 91.06 97 VAL A C 1
ATOM 779 O O . VAL A 1 97 ? 20.946 7.401 -29.762 1.00 91.06 97 VAL A O 1
ATOM 782 N N . SER A 1 98 ? 23.078 7.041 -29.153 1.00 83.50 98 SER A N 1
ATOM 783 C CA . SER A 1 98 ? 23.669 7.976 -30.116 1.00 83.50 98 SER A CA 1
ATOM 784 C C . SER A 1 98 ? 23.681 7.448 -31.554 1.00 83.50 98 SER A C 1
ATOM 786 O O . SER A 1 98 ? 23.650 8.244 -32.491 1.00 83.50 98 SER A O 1
ATOM 788 N N . LYS A 1 99 ? 23.707 6.122 -31.748 1.00 86.56 99 LYS A N 1
ATOM 789 C CA . LYS A 1 99 ? 23.779 5.470 -33.066 1.00 86.56 99 LYS A CA 1
ATOM 790 C C . LYS A 1 99 ? 22.614 4.505 -33.281 1.00 86.56 99 LYS A C 1
ATOM 792 O O . LYS A 1 99 ? 22.243 3.761 -32.379 1.00 86.56 99 LYS A O 1
ATOM 797 N N . SER A 1 100 ? 22.074 4.461 -34.498 1.00 85.00 100 SER A N 1
ATOM 798 C CA . SER A 1 100 ? 20.956 3.574 -34.860 1.00 85.00 100 SER A CA 1
ATOM 799 C C . SER A 1 100 ? 21.304 2.085 -34.748 1.00 85.00 100 SER A C 1
ATOM 801 O O . SER A 1 100 ? 20.484 1.293 -34.295 1.00 85.00 100 SER A O 1
ATOM 803 N N . GLU A 1 101 ? 22.525 1.691 -35.109 1.00 89.50 101 GLU A N 1
ATOM 804 C CA . GLU A 1 101 ? 22.994 0.301 -34.995 1.00 89.50 101 GLU A CA 1
ATOM 805 C C . GLU A 1 101 ? 23.068 -0.163 -33.533 1.00 89.50 101 GLU A C 1
ATOM 807 O O . GLU A 1 101 ? 22.659 -1.276 -33.200 1.00 89.50 101 GLU A O 1
ATOM 812 N N . GLU A 1 102 ? 23.515 0.725 -32.641 1.00 91.38 102 GLU A N 1
ATOM 813 C CA . GLU A 1 102 ? 23.513 0.501 -31.194 1.00 91.38 102 GLU A CA 1
ATOM 814 C C . GLU A 1 102 ? 22.087 0.307 -30.657 1.00 91.38 102 GLU A C 1
ATOM 816 O O . GLU A 1 102 ? 21.870 -0.499 -29.753 1.00 91.38 102 GLU A O 1
ATOM 821 N N . GLU A 1 103 ? 21.097 0.978 -31.254 1.00 91.06 103 GLU A N 1
ATOM 822 C CA . GLU A 1 103 ? 19.687 0.869 -30.867 1.00 91.06 103 GLU A CA 1
ATOM 823 C C . GLU A 1 103 ? 19.165 -0.553 -31.085 1.00 91.06 103 GLU A C 1
ATOM 825 O O . GLU A 1 103 ? 18.485 -1.118 -30.228 1.00 91.06 103 GLU A O 1
ATOM 830 N N . ILE A 1 104 ? 19.532 -1.159 -32.218 1.00 91.75 104 ILE A N 1
ATOM 831 C CA . ILE A 1 104 ? 19.166 -2.537 -32.560 1.00 91.75 104 ILE A CA 1
ATOM 832 C C . ILE A 1 104 ? 19.777 -3.512 -31.548 1.00 91.75 104 ILE A C 1
ATOM 834 O O . ILE A 1 104 ? 19.103 -4.446 -31.110 1.00 91.75 104 ILE A O 1
ATOM 838 N N . ILE A 1 105 ? 21.038 -3.297 -31.160 1.00 93.50 105 ILE A N 1
ATOM 839 C CA . ILE A 1 105 ? 21.738 -4.138 -30.180 1.00 93.50 105 ILE A CA 1
ATOM 840 C C . ILE A 1 105 ? 21.061 -4.039 -28.810 1.00 93.50 105 ILE A C 1
ATOM 842 O O . ILE A 1 105 ? 20.733 -5.069 -28.220 1.00 93.50 105 ILE A O 1
ATOM 846 N N . VAL A 1 106 ? 20.794 -2.819 -28.335 1.00 95.31 106 VAL A N 1
ATOM 847 C CA . VAL A 1 106 ? 20.102 -2.579 -27.060 1.00 95.31 106 VAL A CA 1
ATOM 848 C C . VAL A 1 106 ? 18.742 -3.269 -27.051 1.00 95.31 106 VAL A C 1
ATOM 850 O O . VAL A 1 106 ? 18.471 -4.054 -26.147 1.00 95.31 106 VAL A O 1
ATOM 853 N N . ARG A 1 107 ? 17.919 -3.069 -28.088 1.00 94.69 107 ARG A N 1
ATOM 854 C CA . ARG A 1 107 ? 16.603 -3.719 -28.203 1.00 94.69 107 ARG A CA 1
ATOM 855 C C . ARG A 1 107 ? 16.699 -5.241 -28.143 1.00 94.69 107 ARG A C 1
ATOM 857 O O . ARG A 1 107 ? 15.925 -5.863 -27.424 1.00 94.69 107 ARG A O 1
ATOM 864 N N . LYS A 1 108 ? 17.650 -5.848 -28.862 1.00 95.31 108 LYS A N 1
ATOM 865 C CA . LYS A 1 108 ? 17.853 -7.309 -28.855 1.00 95.31 108 LYS A CA 1
ATOM 866 C C . LYS A 1 108 ? 18.240 -7.830 -27.472 1.00 95.31 108 LYS A C 1
ATOM 868 O O . LYS A 1 108 ? 17.711 -8.853 -27.036 1.00 95.31 108 LYS A O 1
ATOM 873 N N . ILE A 1 109 ? 19.142 -7.137 -26.780 1.00 95.75 109 ILE A N 1
ATOM 874 C CA . ILE A 1 109 ? 19.579 -7.526 -25.434 1.00 95.75 109 ILE A CA 1
ATOM 875 C C . ILE A 1 109 ? 18.429 -7.378 -24.436 1.00 95.75 109 ILE A C 1
ATOM 877 O O . ILE A 1 109 ? 18.133 -8.326 -23.712 1.00 95.75 109 ILE A O 1
ATOM 881 N N . LEU A 1 110 ? 17.732 -6.240 -24.437 1.00 96.81 110 LEU A N 1
ATOM 882 C CA . LEU A 1 110 ? 16.586 -6.006 -23.558 1.00 96.81 110 LEU A CA 1
ATOM 883 C C . LEU A 1 110 ? 15.461 -7.022 -23.801 1.00 96.81 110 LEU A C 1
ATOM 885 O O . LEU A 1 110 ? 14.961 -7.610 -22.845 1.00 96.81 110 LEU A O 1
ATOM 889 N N . ALA A 1 111 ? 15.149 -7.336 -25.062 1.00 96.31 111 ALA A N 1
ATOM 890 C CA . ALA A 1 111 ? 14.181 -8.376 -25.409 1.00 96.31 111 ALA A CA 1
ATOM 891 C C . ALA A 1 111 ? 14.611 -9.768 -24.909 1.00 96.31 111 ALA A C 1
ATOM 893 O O . ALA A 1 111 ? 13.791 -10.507 -24.367 1.00 96.31 111 ALA A O 1
ATOM 894 N N . THR A 1 112 ? 15.903 -10.105 -25.015 1.00 95.88 112 THR A N 1
ATOM 895 C CA . THR A 1 112 ? 16.461 -11.362 -24.475 1.00 95.88 112 THR A CA 1
ATOM 896 C C . THR A 1 112 ? 16.305 -11.430 -22.955 1.00 95.88 112 THR A C 1
ATOM 898 O O . THR A 1 112 ? 15.984 -12.481 -22.405 1.00 95.88 112 THR A O 1
ATOM 901 N N . LEU A 1 113 ? 16.482 -10.297 -22.272 1.00 96.25 113 LEU A N 1
ATOM 902 C CA . LEU A 1 113 ? 16.263 -10.169 -20.834 1.00 96.25 113 LEU A CA 1
ATOM 903 C C . LEU A 1 113 ? 14.778 -10.047 -20.457 1.00 96.25 113 LEU A C 1
ATOM 905 O O . LEU A 1 113 ? 14.476 -10.087 -19.269 1.00 96.25 113 LEU A O 1
ATOM 909 N N . ARG A 1 114 ? 13.858 -9.924 -21.426 1.00 97.69 114 ARG A N 1
ATOM 910 C CA . ARG A 1 114 ? 12.433 -9.594 -21.224 1.00 97.69 114 ARG A CA 1
ATOM 911 C C . ARG A 1 114 ? 12.209 -8.283 -20.460 1.00 97.69 114 ARG A C 1
ATOM 913 O O . ARG A 1 114 ? 11.284 -8.165 -19.664 1.00 97.69 114 ARG A O 1
ATOM 920 N N . ILE A 1 115 ? 13.073 -7.304 -20.694 1.00 98.25 115 ILE A N 1
ATOM 921 C CA . ILE A 1 115 ? 12.956 -5.950 -20.154 1.00 98.25 115 ILE A CA 1
ATOM 922 C C . ILE A 1 115 ? 12.419 -5.053 -21.268 1.00 98.25 115 ILE A C 1
ATOM 924 O O . ILE A 1 115 ? 12.963 -5.032 -22.372 1.00 98.25 115 ILE A O 1
ATOM 928 N N . GLY A 1 116 ? 11.345 -4.321 -20.991 1.00 98.06 116 GLY A N 1
ATOM 929 C CA . GLY A 1 116 ? 10.829 -3.322 -21.917 1.00 98.06 116 GLY A CA 1
ATOM 930 C C . GLY A 1 116 ? 11.698 -2.064 -21.917 1.00 98.06 116 GLY A C 1
ATOM 931 O O . GLY A 1 116 ? 12.443 -1.800 -20.971 1.00 98.06 116 GLY A O 1
ATOM 932 N N . TRP A 1 117 ? 11.607 -1.259 -22.972 1.00 97.88 117 TRP A N 1
ATOM 933 C CA . TRP A 1 117 ? 12.424 -0.055 -23.106 1.00 97.88 117 TRP A CA 1
ATOM 934 C C . TRP A 1 117 ? 11.567 1.180 -23.324 1.00 97.88 117 TRP A C 1
ATOM 936 O O . TRP A 1 117 ? 10.819 1.265 -24.299 1.00 97.88 117 TRP A O 1
ATOM 946 N N . ILE A 1 118 ? 11.716 2.163 -22.439 1.00 97.56 118 ILE A N 1
ATOM 947 C CA . ILE A 1 118 ? 11.103 3.482 -22.565 1.00 97.56 118 ILE A CA 1
ATOM 948 C C . ILE A 1 118 ? 12.209 4.475 -22.914 1.00 97.56 118 ILE A C 1
ATOM 950 O O . ILE A 1 118 ? 13.111 4.739 -22.122 1.00 97.56 118 ILE A O 1
ATOM 954 N N . CYS A 1 119 ? 12.143 5.055 -24.106 1.00 95.38 119 CYS A N 1
ATOM 955 C CA . CYS A 1 119 ? 13.084 6.094 -24.501 1.00 95.38 119 CYS A CA 1
ATOM 956 C C . CYS A 1 119 ? 12.508 7.466 -24.160 1.00 95.38 119 CYS A C 1
ATOM 958 O O . CYS A 1 119 ? 11.396 7.798 -24.578 1.00 95.38 119 CYS A O 1
ATOM 960 N N . VAL A 1 120 ? 13.281 8.295 -23.463 1.00 94.44 120 VAL A N 1
ATOM 961 C CA . VAL A 1 120 ? 12.907 9.675 -23.147 1.00 94.44 120 VAL A CA 1
ATOM 962 C C . VAL A 1 120 ? 13.754 10.644 -23.961 1.00 94.44 120 VAL A C 1
ATOM 964 O O . VAL A 1 120 ? 14.976 10.651 -23.867 1.00 94.44 120 VAL A O 1
ATOM 967 N N . ASN A 1 121 ? 13.101 11.486 -24.757 1.00 88.62 121 ASN A N 1
ATOM 968 C CA . ASN A 1 121 ? 13.748 12.556 -25.515 1.00 88.62 12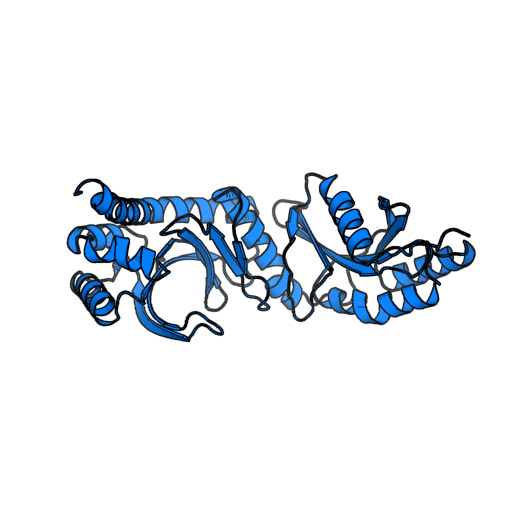1 ASN A CA 1
ATOM 969 C C . ASN A 1 121 ? 12.948 13.848 -25.339 1.00 88.62 121 ASN A C 1
ATOM 971 O O . ASN A 1 121 ? 11.718 13.813 -25.379 1.00 88.62 121 ASN A O 1
ATOM 975 N N . ASN A 1 122 ? 13.620 14.984 -25.129 1.00 84.00 122 ASN A N 1
ATOM 976 C CA . ASN A 1 122 ? 12.973 16.285 -24.925 1.00 84.00 122 ASN A CA 1
ATOM 977 C C . ASN A 1 122 ? 11.853 16.232 -23.867 1.00 84.00 122 ASN A C 1
ATOM 979 O O . ASN A 1 122 ? 10.764 16.770 -24.071 1.00 84.00 122 ASN A O 1
ATOM 983 N N . LYS A 1 123 ? 12.103 15.526 -22.752 1.00 83.81 123 LYS A N 1
ATOM 984 C CA . LYS A 1 123 ? 11.142 15.283 -21.655 1.00 83.81 123 LYS A CA 1
ATOM 985 C C . LYS A 1 123 ? 9.859 14.534 -22.056 1.00 83.81 123 LYS A C 1
ATOM 987 O O . LYS A 1 123 ? 8.875 14.559 -21.321 1.00 83.81 123 LYS A O 1
ATOM 992 N N . LYS A 1 124 ? 9.850 13.857 -23.208 1.00 91.56 124 LYS A N 1
ATOM 993 C CA . LYS A 1 124 ? 8.758 12.984 -23.654 1.00 91.56 124 LYS A CA 1
ATOM 994 C C . LYS A 1 124 ? 9.219 11.534 -23.642 1.00 91.56 124 LYS A C 1
ATOM 996 O O . LYS A 1 124 ? 10.177 11.188 -24.332 1.00 91.56 124 LYS A O 1
ATOM 1001 N N . ALA A 1 125 ? 8.524 10.703 -22.876 1.00 94.69 125 ALA A N 1
ATOM 1002 C CA . ALA A 1 125 ? 8.723 9.263 -22.852 1.00 94.69 125 ALA A CA 1
ATOM 1003 C C . ALA A 1 125 ? 7.936 8.591 -23.985 1.00 94.69 125 ALA A C 1
ATOM 1005 O O . ALA A 1 125 ? 6.774 8.926 -24.219 1.00 94.69 125 ALA A O 1
ATOM 1006 N N . ASN A 1 126 ? 8.580 7.657 -24.683 1.00 94.06 126 ASN A N 1
ATOM 1007 C CA . ASN A 1 126 ? 7.990 6.854 -25.748 1.00 94.06 126 ASN A CA 1
ATOM 1008 C C . ASN A 1 126 ? 8.408 5.398 -25.574 1.00 94.06 126 ASN A C 1
ATOM 1010 O O . ASN A 1 126 ? 9.603 5.095 -25.487 1.00 94.06 126 ASN A O 1
ATOM 1014 N N . LEU A 1 127 ? 7.426 4.506 -25.586 1.00 93.88 127 LEU A N 1
ATOM 1015 C CA . LEU A 1 127 ? 7.649 3.075 -25.506 1.00 93.88 127 LEU A CA 1
ATOM 1016 C C . LEU A 1 127 ? 8.327 2.581 -26.787 1.00 93.88 127 LEU A C 1
ATOM 1018 O O . LEU A 1 127 ? 7.810 2.759 -27.887 1.00 93.88 127 LEU A O 1
ATOM 1022 N N . GLN A 1 128 ? 9.528 2.030 -26.648 1.00 93.44 128 GLN A N 1
ATOM 1023 C CA . GLN A 1 128 ? 10.304 1.488 -27.760 1.00 93.44 128 GLN A CA 1
ATOM 1024 C C . GLN A 1 128 ? 10.084 -0.012 -27.904 1.00 93.44 128 GLN A C 1
ATOM 1026 O O . GLN A 1 128 ? 10.012 -0.508 -29.027 1.00 93.44 128 GLN A O 1
ATOM 1031 N N . SER A 1 129 ? 9.984 -0.731 -26.791 1.00 94.12 129 SER A N 1
ATOM 1032 C CA . SER A 1 129 ? 9.634 -2.147 -26.774 1.00 94.12 129 SER A CA 1
ATOM 1033 C C . SER A 1 129 ? 8.861 -2.490 -25.510 1.00 94.12 129 SER A C 1
ATOM 1035 O O . SER A 1 129 ? 9.204 -2.012 -24.427 1.00 94.12 129 SER A O 1
ATOM 1037 N N . GLU A 1 130 ? 7.861 -3.349 -25.666 1.00 95.50 130 GLU A N 1
ATOM 1038 C CA . GLU A 1 130 ? 7.090 -3.916 -24.562 1.00 95.50 130 GLU A CA 1
ATOM 1039 C C . GLU A 1 130 ? 7.965 -4.805 -23.675 1.00 95.50 130 GLU A C 1
ATOM 1041 O O . GLU A 1 130 ? 8.889 -5.476 -24.152 1.00 95.50 130 GLU A O 1
ATOM 1046 N N . ALA A 1 131 ? 7.661 -4.826 -22.380 1.00 96.38 131 ALA A N 1
ATOM 1047 C CA . ALA A 1 131 ? 8.178 -5.852 -21.489 1.00 96.38 131 ALA A CA 1
ATOM 1048 C C . ALA A 1 131 ? 7.400 -7.159 -21.699 1.00 96.38 131 ALA A C 1
ATOM 1050 O O . ALA A 1 131 ? 6.210 -7.156 -22.001 1.00 96.38 131 ALA A O 1
ATOM 1051 N N . LEU A 1 132 ? 8.066 -8.292 -21.489 1.00 96.50 132 LEU A N 1
ATOM 1052 C CA . LEU A 1 132 ? 7.412 -9.599 -21.411 1.00 96.50 132 LEU A CA 1
ATOM 1053 C C . LEU A 1 132 ? 7.494 -10.107 -19.975 1.00 96.50 132 LEU A C 1
ATOM 1055 O O . LEU A 1 132 ? 8.365 -9.674 -19.221 1.00 96.50 132 LEU A O 1
ATOM 1059 N N . VAL A 1 133 ? 6.632 -11.065 -19.619 1.00 96.06 133 VAL A N 1
ATOM 1060 C CA . VAL A 1 133 ? 6.625 -11.650 -18.271 1.00 96.06 133 VAL A CA 1
ATOM 1061 C C . VAL A 1 133 ? 8.023 -12.149 -17.905 1.00 96.06 133 VAL A C 1
ATOM 1063 O O . VAL A 1 133 ? 8.618 -12.980 -18.609 1.00 96.06 133 VAL A O 1
ATOM 1066 N N . SER A 1 134 ? 8.534 -11.617 -16.798 1.00 95.44 134 SER A N 1
ATOM 1067 C CA . SER A 1 134 ? 9.855 -11.909 -16.264 1.00 95.44 134 SER A CA 1
ATOM 1068 C C . SER A 1 134 ? 10.052 -13.418 -16.069 1.00 95.44 134 SER A C 1
ATOM 1070 O O . SER A 1 134 ? 9.254 -14.062 -15.389 1.00 95.44 134 SER A O 1
ATOM 1072 N N . PRO A 1 135 ? 11.153 -14.001 -16.578 1.00 92.94 135 PRO A N 1
ATOM 1073 C CA . PRO A 1 135 ? 11.467 -15.407 -16.348 1.00 92.94 135 PRO A CA 1
ATOM 1074 C C . PRO A 1 135 ? 12.054 -15.647 -14.947 1.00 92.94 135 PRO A C 1
ATOM 1076 O O . PRO A 1 135 ? 12.328 -16.784 -14.582 1.00 92.94 135 PRO A O 1
ATOM 1079 N N . ARG A 1 136 ? 12.317 -14.576 -14.184 1.00 95.69 136 ARG A N 1
ATOM 1080 C CA . ARG A 1 136 ? 12.894 -14.615 -12.832 1.00 95.69 136 ARG A CA 1
ATOM 1081 C C . ARG A 1 136 ? 11.847 -14.368 -11.751 1.00 95.69 136 ARG A C 1
ATOM 1083 O O . ARG A 1 136 ? 12.221 -14.317 -10.584 1.00 95.69 136 ARG A O 1
ATOM 1090 N N . LEU A 1 137 ? 10.589 -14.165 -12.143 1.00 97.44 137 LEU A N 1
ATOM 1091 C CA . LEU A 1 137 ? 9.509 -13.842 -11.227 1.00 97.44 137 LEU A CA 1
ATOM 1092 C C . LEU A 1 137 ? 9.361 -14.959 -10.197 1.00 97.44 137 LEU A C 1
ATOM 1094 O O . LEU A 1 137 ? 9.160 -16.118 -10.557 1.00 97.44 137 LEU A O 1
ATOM 1098 N N . VAL A 1 138 ? 9.451 -14.601 -8.920 1.00 97.31 138 VAL A N 1
ATOM 1099 C CA . VAL A 1 138 ? 9.142 -15.512 -7.824 1.00 97.31 138 VAL A CA 1
ATOM 1100 C C . VAL A 1 138 ? 7.719 -15.206 -7.385 1.00 97.31 138 VAL A C 1
ATOM 1102 O O . VAL A 1 138 ? 7.449 -14.143 -6.832 1.00 97.31 138 VAL A O 1
ATOM 1105 N N . GLU A 1 139 ? 6.798 -16.128 -7.653 1.00 95.25 139 GLU A N 1
ATOM 1106 C CA . GLU A 1 139 ? 5.361 -15.910 -7.457 1.00 95.25 139 GLU A CA 1
ATOM 1107 C C . GLU A 1 139 ? 5.013 -15.478 -6.026 1.00 95.25 139 GLU A C 1
ATOM 1109 O O . GLU A 1 139 ? 4.290 -14.502 -5.838 1.00 95.25 139 GLU A O 1
ATOM 1114 N N . SER A 1 140 ? 5.577 -16.136 -5.010 1.00 95.50 140 SER A N 1
ATOM 1115 C CA . SER A 1 140 ? 5.330 -15.786 -3.606 1.00 95.50 140 SER A CA 1
ATOM 1116 C C . SER A 1 140 ? 5.792 -14.368 -3.262 1.00 95.50 140 SER A C 1
ATOM 1118 O O . SER A 1 140 ? 5.104 -13.646 -2.541 1.00 95.50 140 SER A O 1
ATOM 1120 N N . GLU A 1 141 ? 6.938 -13.952 -3.802 1.00 96.12 141 GLU A N 1
ATOM 1121 C CA . GLU A 1 141 ? 7.487 -12.609 -3.610 1.00 96.12 141 GLU A CA 1
ATOM 1122 C C . GLU A 1 141 ? 6.613 -11.569 -4.312 1.00 96.12 141 GLU A C 1
ATOM 1124 O O . GLU A 1 141 ? 6.265 -10.553 -3.712 1.00 96.12 141 GLU A O 1
ATOM 1129 N N . TYR A 1 142 ? 6.188 -11.847 -5.547 1.00 96.75 142 TYR A N 1
ATOM 1130 C CA . TYR A 1 142 ? 5.246 -10.998 -6.270 1.00 96.75 142 TYR A CA 1
ATOM 1131 C C . TYR A 1 142 ? 3.929 -10.846 -5.508 1.00 96.75 142 TYR A C 1
ATOM 1133 O O . TYR A 1 142 ? 3.500 -9.721 -5.253 1.00 96.75 142 TYR A O 1
ATOM 1141 N N . ILE A 1 143 ? 3.303 -11.949 -5.089 1.00 95.69 143 ILE A N 1
ATOM 1142 C CA . ILE A 1 143 ? 2.010 -11.910 -4.399 1.00 95.69 143 ILE A CA 1
ATOM 1143 C C . ILE A 1 143 ? 2.116 -11.078 -3.116 1.00 95.69 143 ILE A C 1
ATOM 1145 O O . ILE A 1 143 ? 1.332 -10.148 -2.923 1.00 95.69 143 ILE A O 1
ATOM 1149 N N . ILE A 1 144 ? 3.098 -11.371 -2.260 1.00 93.50 144 ILE A N 1
ATOM 1150 C CA . ILE A 1 144 ? 3.177 -10.789 -0.915 1.00 93.50 144 ILE A CA 1
ATOM 1151 C C . ILE A 1 144 ? 3.750 -9.364 -0.939 1.00 93.50 144 ILE A C 1
ATOM 1153 O O . ILE A 1 144 ? 3.218 -8.476 -0.271 1.00 93.50 144 ILE A O 1
ATOM 1157 N N . LYS A 1 145 ? 4.830 -9.116 -1.693 1.00 95.12 145 LYS A N 1
ATOM 1158 C CA . LYS A 1 145 ? 5.551 -7.827 -1.673 1.00 95.12 145 LYS A CA 1
ATOM 1159 C C . LYS A 1 145 ? 5.062 -6.827 -2.708 1.00 95.12 145 LYS A C 1
ATOM 1161 O O . LYS A 1 145 ? 5.354 -5.640 -2.555 1.00 95.12 145 LYS A O 1
ATOM 1166 N N . VAL A 1 146 ? 4.332 -7.273 -3.729 1.00 96.31 146 VAL A N 1
ATOM 1167 C CA . VAL A 1 146 ? 3.828 -6.408 -4.801 1.00 96.31 146 VAL A CA 1
ATOM 1168 C C . VAL A 1 146 ? 2.308 -6.462 -4.857 1.00 96.31 146 VAL A C 1
ATOM 1170 O O . VAL A 1 146 ? 1.664 -5.510 -4.422 1.00 96.31 146 VAL A O 1
ATOM 1173 N N . ARG A 1 147 ? 1.727 -7.568 -5.343 1.00 96.38 147 ARG A N 1
ATOM 1174 C CA . ARG A 1 147 ? 0.306 -7.658 -5.704 1.00 96.38 147 ARG A CA 1
ATOM 1175 C C . ARG A 1 147 ? -0.601 -7.202 -4.574 1.00 96.38 147 ARG A C 1
ATOM 1177 O O . ARG A 1 147 ? -1.368 -6.264 -4.750 1.00 96.38 147 ARG A O 1
ATOM 1184 N N . GLN A 1 148 ? -0.500 -7.845 -3.416 1.00 95.25 148 GLN A N 1
ATOM 1185 C CA . GLN A 1 148 ? -1.430 -7.610 -2.313 1.00 95.25 148 GLN A CA 1
ATOM 1186 C C . GLN A 1 148 ? -1.324 -6.191 -1.752 1.00 95.25 148 GLN A C 1
ATOM 1188 O O . GLN A 1 148 ? -2.328 -5.595 -1.370 1.00 95.25 148 GLN A O 1
ATOM 1193 N N . ARG A 1 149 ? -0.128 -5.598 -1.791 1.00 94.88 149 ARG A N 1
ATOM 1194 C CA . ARG A 1 149 ? 0.083 -4.212 -1.361 1.00 94.88 149 ARG A CA 1
ATOM 1195 C C . ARG A 1 149 ? -0.525 -3.218 -2.344 1.00 94.88 149 ARG A C 1
ATOM 1197 O O . ARG A 1 149 ? -1.172 -2.267 -1.919 1.00 94.88 149 ARG A O 1
ATOM 1204 N N . LEU A 1 150 ? -0.349 -3.449 -3.644 1.00 95.88 150 LEU A N 1
ATOM 1205 C CA . LEU A 1 150 ? -0.951 -2.628 -4.694 1.00 95.88 150 LEU A CA 1
ATOM 1206 C C . LEU A 1 150 ? -2.485 -2.724 -4.676 1.00 95.88 150 LEU A C 1
ATOM 1208 O O . LEU A 1 150 ? -3.162 -1.699 -4.723 1.00 95.88 150 LEU A O 1
ATOM 1212 N N . VAL A 1 151 ? -3.033 -3.930 -4.502 1.00 96.25 151 VAL A N 1
ATOM 1213 C CA . VAL A 1 151 ? -4.478 -4.153 -4.338 1.00 96.25 151 VAL A CA 1
ATOM 1214 C C . VAL A 1 151 ? -5.014 -3.442 -3.098 1.00 96.25 151 VAL A C 1
ATOM 1216 O O . VAL A 1 151 ? -6.019 -2.746 -3.194 1.00 96.25 151 VAL A O 1
ATOM 1219 N N . ALA A 1 152 ? -4.327 -3.535 -1.956 1.00 95.62 152 ALA A N 1
ATOM 1220 C CA . ALA A 1 152 ? -4.726 -2.829 -0.741 1.00 95.62 152 ALA A CA 1
ATOM 1221 C C . ALA A 1 152 ? -4.769 -1.306 -0.945 1.00 95.62 152 ALA A C 1
ATOM 1223 O O . ALA A 1 152 ? -5.731 -0.652 -0.546 1.00 95.62 152 ALA A O 1
ATOM 1224 N N . ILE A 1 153 ? -3.755 -0.744 -1.612 1.00 94.50 153 ILE A N 1
ATOM 1225 C CA . ILE A 1 153 ? -3.712 0.678 -1.972 1.00 94.50 153 ILE A CA 1
ATOM 1226 C C . ILE A 1 153 ? -4.909 1.055 -2.852 1.00 94.50 153 ILE A C 1
ATOM 1228 O O . ILE A 1 153 ? -5.578 2.053 -2.586 1.00 94.50 153 ILE A O 1
ATOM 1232 N N . TRP A 1 154 ? -5.177 0.275 -3.899 1.00 94.62 154 TRP A N 1
ATOM 1233 C CA . TRP A 1 154 ? -6.258 0.566 -4.837 1.00 94.62 154 TRP A CA 1
ATOM 1234 C C . TRP A 1 154 ? -7.628 0.462 -4.168 1.00 94.62 154 TRP A C 1
ATOM 1236 O O . TRP A 1 154 ? -8.412 1.406 -4.232 1.00 94.62 154 TRP A O 1
ATOM 1246 N N . ALA A 1 155 ? -7.895 -0.639 -3.468 1.00 95.94 155 ALA A N 1
ATOM 1247 C CA . ALA A 1 155 ? -9.167 -0.869 -2.791 1.00 95.94 155 ALA A CA 1
ATOM 1248 C C . ALA A 1 155 ? -9.431 0.200 -1.714 1.00 95.94 155 ALA A C 1
ATOM 1250 O O . ALA A 1 155 ? -10.548 0.703 -1.597 1.00 95.94 155 ALA A O 1
ATOM 1251 N N . TYR A 1 156 ? -8.397 0.629 -0.977 1.00 95.50 156 TYR A N 1
ATOM 1252 C CA . TYR A 1 156 ? -8.526 1.745 -0.037 1.00 95.50 156 TYR A CA 1
ATOM 1253 C C . TYR A 1 156 ? -8.917 3.046 -0.752 1.00 95.50 156 TYR A C 1
ATOM 1255 O O . TYR A 1 156 ? -9.826 3.746 -0.305 1.00 95.50 156 TYR A O 1
ATOM 1263 N N . ASN A 1 157 ? -8.265 3.359 -1.877 1.00 92.94 157 ASN A N 1
ATOM 1264 C CA . ASN A 1 157 ? -8.585 4.542 -2.675 1.00 92.94 157 ASN A CA 1
ATOM 1265 C C . ASN A 1 157 ? -10.044 4.536 -3.158 1.00 92.94 157 ASN A C 1
ATOM 1267 O O . ASN A 1 157 ? -10.708 5.565 -3.103 1.00 92.94 157 ASN A O 1
ATOM 1271 N N . GLU A 1 158 ? -10.558 3.387 -3.599 1.00 94.38 158 GLU A N 1
ATOM 1272 C CA . GLU A 1 158 ? -11.934 3.265 -4.098 1.00 94.38 158 GLU A CA 1
ATOM 1273 C C . GLU A 1 158 ? -12.992 3.444 -3.005 1.00 94.38 158 GLU A C 1
ATOM 1275 O O . GLU A 1 158 ? -14.040 4.034 -3.260 1.00 94.38 158 GLU A O 1
ATOM 1280 N N . VAL A 1 159 ? -12.728 2.951 -1.792 1.00 96.25 159 VAL A N 1
ATOM 1281 C CA . VAL A 1 159 ? -13.719 2.935 -0.702 1.00 96.25 159 VAL A CA 1
ATOM 1282 C C . VAL A 1 159 ? -13.673 4.189 0.169 1.00 96.25 159 VAL A C 1
ATOM 1284 O O . VAL A 1 159 ? -14.710 4.667 0.651 1.00 96.25 159 VAL A O 1
ATOM 1287 N N . PHE A 1 160 ? -12.480 4.726 0.414 1.00 92.56 160 PHE A N 1
ATOM 1288 C CA . PHE A 1 160 ? -12.288 5.870 1.308 1.00 92.56 160 PHE A CA 1
ATOM 1289 C C . PHE A 1 160 ? -12.045 7.178 0.552 1.00 92.56 160 PHE A C 1
ATOM 1291 O O . PHE A 1 160 ? -12.386 8.236 1.081 1.00 92.56 160 PHE A O 1
ATOM 1298 N N . GLY A 1 161 ? -11.550 7.109 -0.688 1.00 85.56 161 GLY A N 1
ATOM 1299 C CA . GLY A 1 161 ? -11.268 8.271 -1.528 1.00 85.56 161 GLY A CA 1
ATOM 1300 C C . GLY A 1 161 ? -10.185 9.205 -0.973 1.00 85.56 161 GLY A C 1
ATOM 1301 O O . GLY A 1 161 ? -9.627 8.998 0.105 1.00 85.56 161 GLY A O 1
ATOM 1302 N N . GLY A 1 162 ? -9.929 10.278 -1.726 1.00 78.12 162 GLY A N 1
ATOM 1303 C CA . GLY A 1 162 ? -9.076 11.398 -1.321 1.00 78.12 162 GLY A CA 1
ATOM 1304 C C . GLY A 1 162 ? -7.573 11.105 -1.292 1.00 78.12 162 GLY A C 1
ATOM 1305 O O . GLY A 1 162 ? -7.113 10.014 -1.619 1.00 78.12 162 GLY A O 1
ATOM 1306 N N . ASP A 1 163 ? -6.801 12.113 -0.882 1.00 81.44 163 ASP A N 1
ATOM 1307 C CA . ASP A 1 163 ? -5.367 11.963 -0.641 1.00 81.44 163 ASP A CA 1
ATOM 1308 C C . ASP A 1 163 ? -5.143 11.233 0.689 1.00 81.44 163 ASP A C 1
ATOM 1310 O O . ASP A 1 163 ? -5.475 11.730 1.771 1.00 81.44 163 ASP A O 1
ATOM 1314 N N . PHE A 1 164 ? -4.553 10.041 0.622 1.00 86.75 164 PHE A N 1
ATOM 1315 C CA . PHE A 1 164 ? -4.221 9.235 1.793 1.00 86.75 164 PHE A CA 1
ATOM 1316 C C . PHE A 1 164 ? -2.731 8.928 1.857 1.00 86.75 164 PHE A C 1
ATOM 1318 O O . PHE A 1 164 ? -2.013 8.935 0.861 1.00 86.75 164 PHE A O 1
ATOM 1325 N N . ASN A 1 165 ? -2.259 8.659 3.069 1.00 85.19 165 ASN A N 1
ATOM 1326 C CA . ASN A 1 165 ? -0.871 8.314 3.325 1.00 85.19 165 ASN A CA 1
ATOM 1327 C C . ASN A 1 165 ? -0.697 6.803 3.232 1.00 85.19 165 ASN A C 1
ATOM 1329 O O . ASN A 1 165 ? -1.588 6.037 3.604 1.00 85.19 165 ASN A O 1
ATOM 1333 N N . ARG A 1 166 ? 0.477 6.395 2.751 1.00 86.06 166 ARG A N 1
ATOM 1334 C CA . ARG A 1 166 ? 0.861 5.000 2.543 1.00 86.06 166 ARG A CA 1
ATOM 1335 C C . ARG A 1 166 ? 2.273 4.810 3.084 1.00 86.06 166 ARG A C 1
ATOM 1337 O O . ARG A 1 166 ? 3.185 5.505 2.642 1.00 86.06 166 ARG A O 1
ATOM 1344 N N . ASN A 1 167 ? 2.483 3.888 4.021 1.00 83.19 167 ASN A N 1
ATOM 1345 C CA . ASN A 1 167 ? 3.844 3.465 4.370 1.00 83.19 167 ASN A CA 1
ATOM 1346 C C . ASN A 1 167 ? 4.238 2.251 3.526 1.00 83.19 167 ASN A C 1
ATOM 1348 O O . ASN A 1 167 ? 3.672 1.175 3.703 1.00 83.19 167 ASN A O 1
ATOM 1352 N N . LEU A 1 168 ? 5.196 2.446 2.615 1.00 87.38 168 LEU A N 1
ATOM 1353 C CA . LEU A 1 168 ? 5.658 1.428 1.665 1.00 87.38 168 LEU A CA 1
ATOM 1354 C C . LEU A 1 168 ? 7.177 1.184 1.740 1.00 87.38 168 LEU A C 1
ATOM 1356 O O . LEU A 1 168 ? 7.726 0.442 0.922 1.00 87.38 168 LEU A O 1
ATOM 1360 N N . MET A 1 169 ? 7.844 1.783 2.735 1.00 89.31 169 MET A N 1
ATOM 1361 C CA . MET A 1 169 ? 9.293 1.683 2.945 1.00 89.31 169 MET A CA 1
ATOM 1362 C C . MET A 1 169 ? 9.718 0.370 3.595 1.00 89.31 169 MET A C 1
ATOM 1364 O O . MET A 1 169 ? 10.824 -0.106 3.340 1.00 89.31 169 MET A O 1
ATOM 1368 N N . GLU A 1 170 ? 8.870 -0.209 4.439 1.00 87.69 170 GLU A N 1
ATOM 1369 C CA . GLU A 1 170 ? 9.090 -1.546 4.978 1.00 87.69 170 GLU A CA 1
ATOM 1370 C C . GLU A 1 170 ? 8.571 -2.573 3.963 1.00 87.69 170 GLU A C 1
ATOM 1372 O O . GLU A 1 170 ? 7.408 -2.482 3.548 1.00 87.69 170 GLU A O 1
ATOM 1377 N N . PRO A 1 171 ? 9.410 -3.530 3.517 1.00 85.50 171 PRO A N 1
ATOM 1378 C CA . PRO A 1 171 ? 8.956 -4.598 2.639 1.00 85.50 171 PRO A CA 1
ATOM 1379 C C . PRO A 1 171 ? 7.775 -5.330 3.264 1.00 85.50 171 PRO A C 1
ATOM 1381 O O . PRO A 1 171 ? 7.745 -5.535 4.473 1.00 85.50 171 PRO A O 1
ATOM 1384 N N . GLU A 1 172 ? 6.813 -5.729 2.432 1.00 88.12 172 GLU A N 1
ATOM 1385 C CA . GLU A 1 172 ? 5.600 -6.459 2.838 1.00 88.12 172 GLU A CA 1
ATOM 1386 C C . GLU A 1 172 ? 4.597 -5.644 3.653 1.00 88.12 172 GLU A C 1
ATOM 1388 O O . GLU A 1 172 ? 3.424 -5.992 3.644 1.00 88.12 172 GLU A O 1
ATOM 1393 N N . VAL A 1 173 ? 5.001 -4.553 4.301 1.00 88.50 173 VAL A N 1
ATOM 1394 C CA . VAL A 1 173 ? 4.097 -3.727 5.100 1.00 88.50 173 VAL A CA 1
ATOM 1395 C C . VAL A 1 173 ? 3.280 -2.803 4.198 1.00 88.50 173 VAL A C 1
ATOM 1397 O O . VAL A 1 173 ? 3.782 -2.196 3.241 1.00 88.50 173 VAL A O 1
ATOM 1400 N N . VAL A 1 174 ? 1.995 -2.708 4.518 1.00 90.00 174 VAL A N 1
ATOM 1401 C CA . VAL A 1 174 ? 1.044 -1.733 4.004 1.00 90.00 174 VAL A CA 1
ATOM 1402 C C . VAL A 1 174 ? 0.367 -1.071 5.189 1.00 90.00 174 VAL A C 1
ATOM 1404 O O . VAL A 1 174 ? -0.075 -1.730 6.123 1.00 90.00 174 VAL A O 1
ATOM 1407 N N . HIS A 1 175 ? 0.273 0.250 5.125 1.00 90.94 175 HIS A N 1
ATOM 1408 C CA . HIS A 1 175 ? -0.454 1.053 6.094 1.00 90.94 175 HIS A CA 1
ATOM 1409 C C . HIS A 1 175 ? -1.070 2.229 5.336 1.00 90.94 175 HIS A C 1
ATOM 1411 O O . HIS A 1 175 ? -0.359 3.177 5.001 1.00 90.94 175 HIS A O 1
ATOM 1417 N N . CYS A 1 176 ? -2.360 2.131 5.013 1.00 93.50 176 CYS A N 1
ATOM 1418 C CA . CYS A 1 176 ? -3.126 3.143 4.286 1.00 93.50 176 CYS A CA 1
ATOM 1419 C C . CYS A 1 176 ? -4.068 3.866 5.248 1.00 93.50 176 CYS A C 1
ATOM 1421 O O . CYS A 1 176 ? -4.852 3.215 5.940 1.00 93.50 176 CYS A O 1
ATOM 1423 N N . PHE A 1 177 ? -3.978 5.195 5.305 1.00 90.69 177 PHE A N 1
ATOM 1424 C CA . PHE A 1 177 ? -4.769 6.002 6.234 1.00 90.69 177 PHE A CA 1
ATOM 1425 C C . PHE A 1 177 ? -4.909 7.458 5.786 1.00 90.69 177 PHE A C 1
ATOM 1427 O O . PHE A 1 177 ? -3.998 8.045 5.195 1.00 90.69 177 PHE A O 1
ATOM 1434 N N . THR A 1 178 ? -6.024 8.088 6.145 1.00 83.31 178 THR A N 1
ATOM 1435 C CA . THR A 1 178 ? -6.247 9.522 5.911 1.00 83.31 178 THR A CA 1
ATOM 1436 C C . THR A 1 178 ? -5.763 10.317 7.124 1.00 83.31 178 THR A C 1
ATOM 1438 O O . THR A 1 178 ? -6.318 10.205 8.211 1.00 83.31 178 THR A O 1
ATOM 1441 N N . LYS A 1 179 ? -4.694 11.107 6.965 1.00 72.44 179 LYS A N 1
ATOM 1442 C CA . LYS A 1 179 ? -3.978 11.752 8.086 1.00 72.44 179 LYS A CA 1
ATOM 1443 C C . LYS A 1 179 ? -4.791 12.820 8.825 1.00 72.44 179 LYS A C 1
ATOM 1445 O O . LYS A 1 179 ? -4.567 13.030 10.013 1.00 72.44 179 LYS A O 1
ATOM 1450 N N . GLU A 1 180 ? -5.681 13.512 8.121 1.00 72.88 180 GLU A N 1
ATOM 1451 C CA . GLU A 1 180 ? -6.483 14.610 8.683 1.00 72.88 180 GLU A CA 1
ATOM 1452 C C . GLU A 1 180 ? -7.741 14.126 9.418 1.00 72.88 180 GLU A C 1
ATOM 1454 O O . GLU A 1 180 ? -8.365 14.889 10.152 1.00 72.88 180 GLU A O 1
ATOM 1459 N N . ASP A 1 181 ? -8.089 12.851 9.259 1.00 75.50 181 ASP A N 1
ATOM 1460 C CA . ASP A 1 181 ? -9.231 12.220 9.905 1.00 75.50 181 ASP A CA 1
ATOM 1461 C C . ASP A 1 181 ? -8.804 11.616 11.256 1.00 75.50 181 ASP A C 1
ATOM 1463 O O . ASP A 1 181 ? -7.747 10.996 11.359 1.00 75.50 181 ASP A O 1
ATOM 1467 N N . PHE A 1 182 ? -9.578 11.813 12.327 1.00 82.06 182 PHE A N 1
ATOM 1468 C CA . PHE A 1 182 ? -9.261 11.241 13.642 1.00 82.06 182 PHE A CA 1
ATOM 1469 C C . PHE A 1 182 ? -10.527 10.943 14.469 1.00 82.06 182 PHE A C 1
ATOM 1471 O O . PHE A 1 182 ? -11.254 11.868 14.842 1.00 82.06 182 PHE A O 1
ATOM 1478 N N . PRO A 1 183 ? -10.779 9.668 14.833 1.00 89.94 183 PRO A N 1
ATOM 1479 C CA . PRO A 1 183 ? -10.025 8.465 14.445 1.00 89.94 183 PRO A CA 1
ATOM 1480 C C . PRO A 1 183 ? -10.031 8.252 12.925 1.00 89.94 183 PRO A C 1
ATOM 1482 O O . PRO A 1 183 ? -11.081 8.405 12.307 1.00 89.94 183 PRO A O 1
ATOM 1485 N N . ASN A 1 184 ? -8.895 7.901 12.319 1.00 91.75 184 ASN A N 1
ATOM 1486 C CA . ASN A 1 184 ? -8.828 7.660 10.874 1.00 91.75 184 ASN A CA 1
ATOM 1487 C C . ASN A 1 184 ? -9.375 6.273 10.533 1.00 91.75 184 ASN A C 1
ATOM 1489 O O . ASN A 1 184 ? -9.402 5.381 11.381 1.00 91.75 184 ASN A O 1
ATOM 1493 N N . PHE A 1 185 ? -9.828 6.100 9.290 1.00 94.75 185 PHE A N 1
ATOM 1494 C CA . PHE A 1 185 ? -9.890 4.756 8.729 1.00 94.75 185 PHE A CA 1
ATOM 1495 C C . PHE A 1 185 ? -8.470 4.274 8.441 1.00 94.75 185 PHE A C 1
ATOM 1497 O O . PHE A 1 185 ? -7.613 5.055 8.022 1.00 94.75 185 PHE A O 1
ATOM 1504 N N . LEU A 1 186 ? -8.238 2.995 8.701 1.00 95.06 186 LEU A N 1
ATOM 1505 C CA . LEU A 1 186 ? -6.945 2.349 8.560 1.00 95.06 186 LEU A CA 1
ATOM 1506 C C . LEU A 1 186 ? -7.128 1.028 7.820 1.00 95.06 186 LEU A C 1
ATOM 1508 O O . LEU A 1 186 ? -7.947 0.216 8.236 1.00 95.06 186 LEU A O 1
ATOM 1512 N N . LEU A 1 187 ? -6.339 0.797 6.771 1.00 96.44 187 LEU A N 1
ATOM 1513 C CA . LEU A 1 187 ? -6.078 -0.528 6.205 1.00 96.44 187 LEU A CA 1
ATOM 1514 C C . LEU A 1 187 ? -4.605 -0.865 6.430 1.00 96.44 187 LEU A C 1
ATOM 1516 O O . LEU A 1 187 ? -3.720 -0.120 6.011 1.00 96.44 187 LEU A O 1
ATOM 1520 N N . THR A 1 188 ? -4.338 -1.981 7.095 1.00 94.75 188 THR A N 1
ATOM 1521 C CA . THR A 1 188 ? -2.982 -2.411 7.442 1.00 94.75 188 THR A CA 1
ATOM 1522 C C . THR A 1 188 ? -2.855 -3.919 7.338 1.00 94.75 188 THR A C 1
ATOM 1524 O O . THR A 1 188 ? -3.844 -4.629 7.522 1.00 94.75 188 THR A O 1
ATOM 1527 N N . ASN A 1 189 ? -1.658 -4.432 7.067 1.00 90.56 189 ASN A N 1
ATOM 1528 C CA . ASN A 1 189 ? -1.402 -5.859 7.209 1.00 90.56 189 ASN A CA 1
ATOM 1529 C C . ASN A 1 189 ? -0.776 -6.161 8.576 1.00 90.56 189 ASN A C 1
ATOM 1531 O O . ASN A 1 189 ? 0.371 -5.829 8.874 1.00 90.56 189 ASN A O 1
ATOM 1535 N N . TYR A 1 190 ? -1.567 -6.795 9.431 1.00 80.69 190 TYR A N 1
ATOM 1536 C CA . TYR A 1 190 ? -1.223 -7.094 10.809 1.00 80.69 190 TYR A CA 1
ATOM 1537 C C . TYR A 1 190 ? -1.000 -8.599 10.972 1.00 80.69 190 TYR A C 1
ATOM 1539 O O . TYR A 1 190 ? -1.879 -9.396 10.661 1.00 80.69 190 TYR A O 1
ATOM 1547 N N . LEU A 1 191 ? 0.184 -9.010 11.444 1.00 78.44 191 LEU A N 1
ATOM 1548 C CA . LEU A 1 191 ? 0.575 -10.431 11.549 1.00 78.44 191 LEU A CA 1
ATOM 1549 C C . LEU A 1 191 ? 0.454 -11.211 10.222 1.00 78.44 191 LEU A C 1
ATOM 1551 O O . LEU A 1 191 ? 0.221 -12.416 10.214 1.00 78.44 191 LEU A O 1
ATOM 1555 N N . GLY A 1 192 ? 0.637 -10.520 9.096 1.00 85.00 192 GLY A N 1
ATOM 1556 C CA . GLY A 1 192 ? 0.604 -11.094 7.752 1.00 85.00 192 GLY A CA 1
ATOM 1557 C C . GLY A 1 192 ? -0.726 -10.909 7.024 1.00 85.00 192 GLY A C 1
ATOM 1558 O O . GLY A 1 192 ? -0.699 -10.643 5.828 1.00 85.00 192 GLY A O 1
ATOM 1559 N N . ASP A 1 193 ? -1.859 -10.980 7.720 1.00 94.31 193 ASP A N 1
ATOM 1560 C CA . ASP A 1 193 ? -3.185 -10.795 7.117 1.00 94.31 193 ASP A CA 1
ATOM 1561 C C . ASP A 1 193 ? -3.569 -9.316 7.023 1.00 94.31 193 ASP A C 1
ATOM 1563 O O . ASP A 1 193 ? -3.044 -8.482 7.759 1.00 94.31 193 ASP A O 1
ATOM 1567 N N . TYR A 1 194 ? -4.500 -8.984 6.132 1.00 96.62 194 TYR A N 1
ATOM 1568 C CA . TYR A 1 194 ? -4.994 -7.625 5.948 1.00 96.62 194 TYR A CA 1
ATOM 1569 C C . TYR A 1 194 ? -6.194 -7.359 6.854 1.00 96.62 194 TYR A C 1
ATOM 1571 O O . TYR A 1 194 ? -7.121 -8.166 6.956 1.00 96.62 194 TYR A O 1
ATOM 1579 N N . TYR A 1 195 ? -6.182 -6.189 7.487 1.00 97.25 195 TYR A N 1
ATOM 1580 C CA . TYR A 1 195 ? -7.211 -5.719 8.401 1.00 97.25 195 TYR A CA 1
ATOM 1581 C C . TYR A 1 195 ? -7.602 -4.284 8.081 1.00 97.25 195 TYR A C 1
ATOM 1583 O O . TYR A 1 195 ? -6.740 -3.453 7.789 1.00 97.25 195 TYR A O 1
ATOM 1591 N N . CYS A 1 196 ? -8.887 -3.976 8.219 1.00 97.50 196 CYS A N 1
ATOM 1592 C CA . CYS A 1 196 ? -9.401 -2.622 8.097 1.00 97.50 196 CYS A CA 1
ATOM 1593 C C . CYS A 1 196 ? -10.223 -2.226 9.324 1.00 97.50 196 CYS A C 1
ATOM 1595 O O . CYS A 1 196 ? -10.788 -3.072 10.010 1.00 97.50 196 CYS A O 1
ATOM 1597 N N . GLY A 1 197 ? -10.292 -0.935 9.615 1.00 96.62 197 GLY A N 1
ATOM 1598 C CA . GLY A 1 197 ? -11.167 -0.400 10.644 1.00 96.62 197 GLY A CA 1
ATOM 1599 C C . GLY A 1 197 ? -10.752 1.012 11.010 1.00 96.62 197 GLY A C 1
ATOM 1600 O O . GLY A 1 197 ? -10.498 1.822 10.119 1.00 96.62 197 GLY A O 1
ATOM 1601 N N . ILE A 1 198 ? -10.666 1.312 12.305 1.00 96.19 198 ILE A N 1
ATOM 1602 C CA . ILE A 1 198 ? -10.277 2.640 12.786 1.00 96.19 198 ILE A CA 1
ATOM 1603 C C . ILE A 1 198 ? -9.054 2.615 13.691 1.00 96.19 198 ILE A C 1
ATOM 1605 O O . ILE A 1 198 ? -8.863 1.693 14.486 1.00 96.19 198 ILE A O 1
ATOM 1609 N N . CYS A 1 199 ? -8.259 3.680 13.615 1.00 95.38 199 CYS A N 1
ATOM 1610 C CA . CYS A 1 199 ? -7.157 3.930 14.531 1.00 95.38 199 CYS A CA 1
ATOM 1611 C C . CYS A 1 199 ? -7.306 5.315 15.179 1.00 95.38 199 CYS A C 1
ATOM 1613 O O . CYS A 1 199 ? -7.432 6.352 14.526 1.00 95.38 199 CYS A O 1
ATOM 1615 N N . LEU A 1 200 ? -7.315 5.329 16.512 1.00 94.31 200 LEU A N 1
ATOM 1616 C CA . LEU A 1 200 ? -7.150 6.531 17.315 1.00 94.31 200 LEU A CA 1
ATOM 1617 C C . LEU A 1 200 ? -5.732 6.533 17.877 1.00 94.31 200 LEU A C 1
ATOM 1619 O O . LEU A 1 200 ? -5.413 5.861 18.861 1.00 94.31 200 LEU A O 1
ATOM 1623 N N . GLU A 1 201 ? -4.891 7.326 17.237 1.00 89.69 201 GLU A N 1
ATOM 1624 C CA . GLU A 1 201 ? -3.497 7.532 17.600 1.00 89.69 201 GLU A CA 1
ATOM 1625 C C . GLU A 1 201 ? -3.176 9.027 17.711 1.00 89.69 201 GLU A C 1
ATOM 1627 O O . GLU A 1 201 ? -4.050 9.877 17.543 1.00 89.69 201 GLU A O 1
ATOM 1632 N N . GLN A 1 202 ? -1.906 9.342 17.974 1.00 87.62 202 GLN A N 1
ATOM 1633 C CA . GLN A 1 202 ? -1.398 10.680 18.272 1.00 87.62 202 GLN A CA 1
ATOM 1634 C C . GLN A 1 202 ? -1.929 11.234 19.600 1.00 87.62 202 GLN A C 1
ATOM 1636 O O . GLN A 1 202 ? -3.126 11.417 19.829 1.00 87.62 202 GLN A O 1
ATOM 1641 N N . GLN A 1 203 ? -0.995 11.581 20.487 1.00 90.62 203 GLN A N 1
ATOM 1642 C CA . GLN A 1 203 ? -1.302 12.067 21.834 1.00 90.62 203 GLN A CA 1
ATOM 1643 C C . GLN A 1 203 ? -2.340 13.215 21.872 1.00 90.62 203 GLN A C 1
ATOM 1645 O O . GLN A 1 203 ? -3.206 13.182 22.751 1.00 90.62 203 GLN A O 1
ATOM 1650 N N . PRO A 1 204 ? -2.325 14.216 20.961 1.00 91.56 204 PRO A N 1
ATOM 1651 C CA . PRO A 1 204 ? -3.336 15.276 20.954 1.00 91.56 204 PRO A CA 1
ATOM 1652 C C . PRO A 1 204 ? -4.764 14.772 20.706 1.00 91.56 204 PRO A C 1
ATOM 1654 O O . PRO A 1 204 ? -5.682 15.207 21.403 1.00 91.56 204 PRO A O 1
ATOM 1657 N N . ASN A 1 205 ? -4.951 13.835 19.773 1.00 92.25 205 ASN A N 1
ATOM 1658 C CA . ASN A 1 205 ? -6.268 13.312 19.396 1.00 92.25 205 ASN A CA 1
ATOM 1659 C C . ASN A 1 205 ? -6.826 12.418 20.503 1.00 92.25 205 ASN A C 1
ATOM 1661 O O . ASN A 1 205 ? -7.963 12.581 20.945 1.00 92.25 205 ASN A O 1
ATOM 1665 N N . VAL A 1 206 ? -5.974 11.543 21.037 1.00 93.56 206 VAL A N 1
ATOM 1666 C CA . VAL A 1 206 ? -6.285 10.679 22.181 1.00 93.56 206 VAL A CA 1
ATOM 1667 C C . VAL A 1 206 ? -6.708 11.527 23.382 1.00 93.56 206 VAL A C 1
ATOM 1669 O O . VAL A 1 206 ? -7.749 11.278 23.989 1.00 93.56 206 VAL A O 1
ATOM 1672 N N . LYS A 1 207 ? -5.959 12.593 23.689 1.00 94.06 207 LYS A N 1
ATOM 1673 C CA . LYS A 1 207 ? -6.289 13.541 24.764 1.00 94.06 207 LYS A CA 1
ATOM 1674 C C . LYS A 1 207 ? -7.564 14.346 24.490 1.00 94.06 207 LYS A C 1
ATOM 1676 O O . LYS A 1 207 ? -8.197 14.799 25.439 1.00 94.06 207 LYS A O 1
ATOM 1681 N N . ALA A 1 208 ? -7.930 14.578 23.233 1.00 93.06 208 ALA A N 1
ATOM 1682 C CA . ALA A 1 208 ? -9.156 15.292 22.881 1.00 93.06 208 ALA A CA 1
ATOM 1683 C C . ALA A 1 208 ? -10.412 14.415 23.018 1.00 93.06 208 ALA A C 1
ATOM 1685 O O . ALA A 1 208 ? -11.478 14.940 23.335 1.00 93.06 208 ALA A O 1
ATOM 1686 N N . ILE A 1 209 ? -10.283 13.103 22.803 1.00 94.50 209 ILE A N 1
ATOM 1687 C CA . ILE A 1 209 ? -11.405 12.158 22.737 1.00 94.50 209 ILE A CA 1
ATOM 1688 C C . ILE A 1 209 ? -11.560 11.370 24.043 1.00 94.50 209 ILE A C 1
ATOM 1690 O O . ILE A 1 209 ? -12.635 11.391 24.646 1.00 94.50 209 ILE A O 1
ATOM 1694 N N . LEU A 1 210 ? -10.495 10.711 24.523 1.00 94.12 210 LEU A N 1
ATOM 1695 C CA . LEU A 1 210 ? -10.587 9.740 25.622 1.00 94.12 210 LEU A CA 1
ATOM 1696 C C . LEU A 1 210 ? -11.109 10.276 26.968 1.00 94.12 210 LEU A C 1
ATOM 1698 O O . LEU A 1 210 ? -11.806 9.544 27.674 1.00 94.12 210 LEU A O 1
ATOM 1702 N N . PRO A 1 211 ? -10.841 11.530 27.372 1.00 93.81 211 PRO A N 1
ATOM 1703 C CA . PRO A 1 211 ? -11.429 12.060 28.601 1.00 93.81 211 PRO A CA 1
ATOM 1704 C C . PRO A 1 211 ? -12.962 12.135 28.557 1.00 93.81 211 PRO A C 1
ATOM 1706 O O . PRO A 1 211 ? -13.617 11.959 29.586 1.00 93.81 211 PRO A O 1
ATOM 1709 N N . ASN A 1 212 ? -13.520 12.375 27.369 1.00 94.69 212 ASN A N 1
ATOM 1710 C CA . ASN A 1 212 ? -14.922 12.739 27.164 1.00 94.69 212 ASN A CA 1
ATOM 1711 C C . ASN A 1 212 ? -15.825 11.537 26.866 1.00 94.69 212 ASN A C 1
ATOM 1713 O O . ASN A 1 212 ? -17.047 11.676 26.843 1.00 94.69 212 ASN A O 1
ATOM 1717 N N . ILE A 1 213 ? -15.237 10.360 26.649 1.00 94.88 213 ILE A N 1
ATOM 1718 C CA . ILE A 1 213 ? -15.993 9.134 26.414 1.00 94.88 213 ILE A CA 1
ATOM 1719 C C . ILE A 1 213 ? -16.788 8.756 27.661 1.00 94.88 213 ILE A C 1
ATOM 1721 O O . ILE A 1 213 ? -16.271 8.816 28.787 1.00 94.88 213 ILE A O 1
ATOM 1725 N N . LYS A 1 214 ? -18.015 8.297 27.428 1.00 96.25 214 LYS A N 1
ATOM 1726 C CA . LYS A 1 214 ? -18.833 7.580 28.402 1.00 96.25 214 LYS A CA 1
ATOM 1727 C C . LYS A 1 214 ? -18.553 6.080 28.240 1.00 96.25 214 LYS A C 1
ATOM 1729 O O . LYS A 1 214 ? -18.838 5.552 27.166 1.00 96.25 214 LYS A O 1
ATOM 1734 N N . PRO A 1 215 ? -17.982 5.407 29.255 1.00 96.56 215 PRO A N 1
ATOM 1735 C CA . PRO A 1 215 ? -17.604 3.998 29.156 1.00 96.56 215 PRO A CA 1
ATOM 1736 C C . PRO A 1 215 ? -18.746 3.081 28.708 1.00 96.56 215 PRO A C 1
ATOM 1738 O O . PRO A 1 215 ? -18.527 2.260 27.826 1.00 96.56 215 PRO A O 1
ATOM 1741 N N . ASP A 1 216 ? -19.960 3.279 29.231 1.00 97.75 216 ASP A N 1
ATOM 1742 C CA . ASP A 1 216 ? -21.133 2.465 28.878 1.00 97.75 216 ASP A CA 1
ATOM 1743 C C . ASP A 1 216 ? -21.524 2.592 27.400 1.00 97.75 216 ASP A C 1
ATOM 1745 O O . ASP A 1 216 ? -21.821 1.594 26.747 1.00 97.75 216 ASP A O 1
ATOM 1749 N N . ASP A 1 217 ? -21.484 3.813 26.853 1.00 97.88 217 ASP A N 1
ATOM 1750 C CA . ASP A 1 217 ? -21.824 4.060 25.448 1.00 97.88 217 ASP A CA 1
ATOM 1751 C C . ASP A 1 217 ? -20.798 3.415 24.511 1.00 97.88 217 ASP A C 1
ATOM 1753 O O . ASP A 1 217 ? -21.182 2.770 23.538 1.00 97.88 217 ASP A O 1
ATOM 1757 N N . LEU A 1 218 ? -19.499 3.570 24.807 1.00 97.06 218 LEU A N 1
ATOM 1758 C CA . LEU A 1 218 ? -18.446 2.931 24.016 1.00 97.06 218 LEU A CA 1
ATOM 1759 C C . LEU A 1 218 ? -18.535 1.408 24.121 1.00 97.06 218 LEU A C 1
ATOM 1761 O O . LEU A 1 218 ? -18.429 0.728 23.110 1.00 97.06 218 LEU A O 1
ATOM 1765 N N . HIS A 1 219 ? -18.749 0.880 25.328 1.00 97.94 219 HIS A N 1
ATOM 1766 C CA . HIS A 1 219 ? -18.917 -0.550 25.550 1.00 97.94 219 HIS A CA 1
ATOM 1767 C C . HIS A 1 219 ? -20.078 -1.098 24.716 1.00 97.94 219 HIS A C 1
ATOM 1769 O O . HIS A 1 219 ? -19.863 -2.037 23.962 1.00 97.94 219 HIS A O 1
ATOM 1775 N N . ARG A 1 220 ? -21.266 -0.476 24.763 1.00 98.31 220 ARG A N 1
ATOM 1776 C CA . ARG A 1 220 ? -22.419 -0.889 23.944 1.00 98.31 220 ARG A CA 1
ATOM 1777 C C . ARG A 1 220 ? -22.073 -0.949 22.453 1.00 98.31 220 ARG A C 1
ATOM 1779 O O . ARG A 1 220 ? -22.327 -1.967 21.828 1.00 98.31 220 ARG A O 1
ATOM 1786 N N . LEU A 1 221 ? -21.440 0.094 21.913 1.00 98.06 221 LEU A N 1
ATOM 1787 C CA . LEU A 1 221 ? -21.049 0.124 20.498 1.00 98.06 221 LEU A CA 1
ATOM 1788 C C . LEU A 1 221 ? -20.041 -0.978 20.141 1.00 98.06 221 LEU A C 1
ATOM 1790 O O . LEU A 1 221 ? -20.100 -1.534 19.054 1.00 98.06 221 LEU A O 1
ATOM 1794 N N . LEU A 1 222 ? -19.120 -1.315 21.049 1.00 97.62 222 LEU A N 1
ATOM 1795 C CA . LEU A 1 222 ? -18.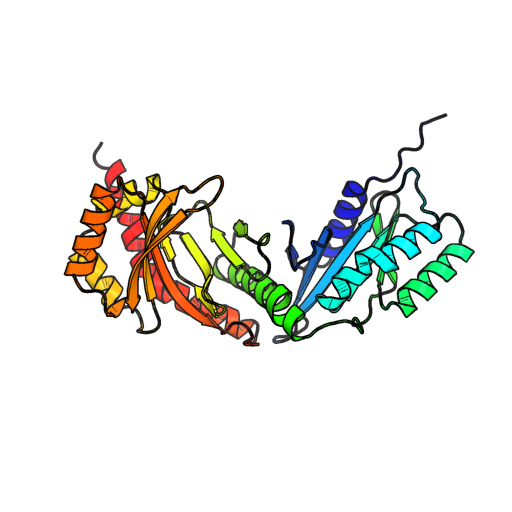174 -2.414 20.838 1.00 97.62 222 LEU A CA 1
ATOM 1796 C C . LEU A 1 222 ? -18.856 -3.792 20.870 1.00 97.62 222 LEU A C 1
ATOM 1798 O O . LEU A 1 222 ? -18.405 -4.694 20.172 1.00 97.62 222 LEU A O 1
ATOM 1802 N N . GLN A 1 223 ? -19.928 -3.951 21.653 1.00 97.88 223 GLN A N 1
ATOM 1803 C CA . GLN A 1 223 ? -20.724 -5.184 21.727 1.00 97.88 223 GLN A CA 1
ATOM 1804 C C . GLN A 1 223 ? -21.565 -5.432 20.465 1.00 97.88 223 GLN A C 1
ATOM 1806 O O . GLN A 1 223 ? -21.883 -6.578 20.165 1.00 97.88 223 GLN A O 1
ATOM 1811 N N . GLU A 1 224 ? -21.910 -4.374 19.730 1.00 97.38 224 GLU A N 1
ATOM 1812 C CA . GLU A 1 224 ? -22.662 -4.451 18.468 1.00 97.38 224 GLU A CA 1
ATOM 1813 C C . GLU A 1 224 ? -21.785 -4.860 17.274 1.00 97.38 224 GLU A C 1
ATOM 1815 O O . GLU A 1 224 ? -22.309 -5.202 16.214 1.00 97.38 224 GLU A O 1
ATOM 1820 N N . LEU A 1 225 ? -20.458 -4.847 17.430 1.00 97.81 225 LEU A N 1
ATOM 1821 C CA . LEU A 1 225 ? -19.548 -5.233 16.359 1.00 97.81 225 LEU A CA 1
ATOM 1822 C C . LEU A 1 225 ? -19.524 -6.753 16.149 1.00 97.81 225 LEU A C 1
ATOM 1824 O O . LEU A 1 225 ? -19.591 -7.518 17.121 1.00 97.81 225 LEU A O 1
ATOM 1828 N N . PRO A 1 226 ? -19.324 -7.198 14.898 1.00 96.69 226 PRO A N 1
ATOM 1829 C CA . PRO A 1 226 ? -19.098 -8.603 14.597 1.00 96.69 226 PRO A CA 1
ATOM 1830 C C . PRO A 1 226 ? -17.906 -9.204 15.358 1.00 96.69 226 PRO A C 1
ATOM 1832 O O . PRO A 1 226 ? -16.947 -8.518 15.725 1.00 96.69 226 PRO A O 1
ATOM 1835 N N . GLU A 1 227 ? -17.950 -10.520 15.574 1.00 94.88 227 GLU A N 1
ATOM 1836 C CA . GLU A 1 227 ? -16.954 -11.256 16.363 1.00 94.88 227 GLU A CA 1
ATOM 1837 C C . GLU A 1 227 ? -15.543 -11.219 15.739 1.00 94.88 227 GLU A C 1
ATOM 1839 O O . GLU A 1 227 ? -14.539 -11.372 16.440 1.00 94.88 227 GLU A O 1
ATOM 1844 N N . GLU A 1 228 ? -15.444 -10.989 14.432 1.00 93.56 228 GLU A N 1
ATOM 1845 C CA . GLU A 1 228 ? -14.186 -10.849 13.702 1.00 93.56 228 GLU A CA 1
ATOM 1846 C C . GLU A 1 228 ? -13.408 -9.562 14.021 1.00 93.56 228 GLU A C 1
ATOM 1848 O O . GLU A 1 228 ? -12.216 -9.486 13.707 1.00 93.56 228 GLU A O 1
ATOM 1853 N N . PHE A 1 229 ? -14.033 -8.561 14.649 1.00 97.44 229 PHE A N 1
ATOM 1854 C CA . PHE A 1 229 ? -13.337 -7.333 15.021 1.00 97.44 229 PHE A CA 1
ATOM 1855 C C . PHE A 1 229 ? -12.451 -7.547 16.242 1.00 97.44 229 PHE A C 1
ATOM 1857 O O . PHE A 1 229 ? -12.881 -8.015 17.295 1.00 97.44 229 PHE A O 1
ATOM 1864 N N . ILE A 1 230 ? -11.202 -7.113 16.129 1.00 96.75 230 ILE A N 1
ATOM 1865 C CA . ILE A 1 230 ? -10.214 -7.111 17.199 1.00 96.75 230 ILE A CA 1
ATOM 1866 C C . ILE A 1 230 ? -10.020 -5.675 17.669 1.00 96.75 230 ILE A C 1
ATOM 1868 O O . ILE A 1 230 ? -9.757 -4.772 16.876 1.00 96.75 230 ILE A O 1
ATOM 1872 N N . ALA A 1 231 ? -10.100 -5.476 18.979 1.00 96.81 231 ALA A N 1
ATOM 1873 C CA . ALA A 1 231 ? -9.682 -4.248 19.625 1.00 96.81 231 ALA A CA 1
ATOM 1874 C C . ALA A 1 231 ? -8.273 -4.426 20.204 1.00 96.81 231 ALA A C 1
ATOM 1876 O O . ALA A 1 231 ? -8.003 -5.376 20.946 1.00 96.81 231 ALA A O 1
ATOM 1877 N N . GLU A 1 232 ? -7.382 -3.495 19.880 1.00 95.75 232 GLU A N 1
ATOM 1878 C CA . GLU A 1 232 ? -6.026 -3.432 20.412 1.00 95.75 232 GLU A CA 1
ATOM 1879 C C . GLU A 1 232 ? -5.772 -2.092 21.092 1.00 95.75 232 GLU A C 1
ATOM 1881 O O . GLU A 1 232 ? -5.973 -1.024 20.508 1.00 95.75 232 GLU A O 1
ATOM 1886 N N . PHE A 1 233 ? -5.254 -2.163 22.315 1.00 95.44 233 PHE A N 1
ATOM 1887 C CA . PHE A 1 233 ? -4.776 -1.013 23.066 1.00 95.44 233 PHE A CA 1
ATOM 1888 C C . PHE A 1 233 ? -3.277 -1.150 23.310 1.00 95.44 233 PHE A C 1
ATOM 1890 O O . PHE A 1 233 ? -2.815 -2.151 23.863 1.00 95.44 233 PHE A O 1
ATOM 1897 N N . ALA A 1 234 ? -2.519 -0.125 22.930 1.00 95.62 234 ALA A N 1
ATOM 1898 C CA . ALA A 1 234 ? -1.072 -0.085 23.099 1.00 95.62 234 ALA A CA 1
ATOM 1899 C C . ALA A 1 234 ? -0.626 1.209 23.791 1.00 95.62 234 ALA A C 1
ATOM 1901 O O . ALA A 1 234 ? -1.200 2.277 23.571 1.00 95.62 234 ALA 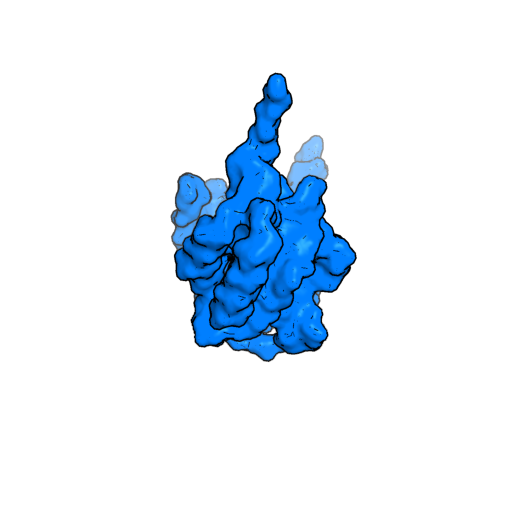A O 1
ATOM 1902 N N . TYR A 1 235 ? 0.423 1.129 24.607 1.00 95.38 235 TYR A N 1
ATOM 1903 C CA . TYR A 1 235 ? 1.165 2.297 25.082 1.00 95.38 235 TYR A CA 1
ATOM 1904 C C . TYR A 1 235 ? 2.233 2.659 24.052 1.00 95.38 235 TYR A C 1
ATOM 1906 O O . TYR A 1 235 ? 2.963 1.779 23.603 1.00 95.38 235 TYR A O 1
ATOM 1914 N N . ILE A 1 236 ? 2.341 3.938 23.696 1.00 93.81 236 ILE A N 1
ATOM 1915 C CA . ILE A 1 236 ? 3.366 4.431 22.773 1.00 93.81 236 ILE A CA 1
ATOM 1916 C C . ILE A 1 236 ? 4.373 5.265 23.556 1.00 93.81 236 ILE A C 1
ATOM 1918 O O . ILE A 1 236 ? 4.080 6.388 23.963 1.00 93.81 236 ILE A O 1
ATOM 1922 N N . ASP A 1 237 ? 5.571 4.735 23.765 1.00 89.88 237 ASP A N 1
ATOM 1923 C CA . ASP A 1 237 ? 6.590 5.433 24.543 1.00 89.88 237 ASP A CA 1
ATOM 1924 C C . ASP A 1 237 ? 7.218 6.576 23.731 1.00 89.88 237 ASP A C 1
ATOM 1926 O O . ASP A 1 237 ? 7.193 7.756 24.125 1.00 89.88 237 ASP A O 1
ATOM 1930 N N . THR A 1 238 ? 7.672 6.221 22.527 1.00 85.69 238 THR A N 1
ATOM 1931 C CA . THR A 1 238 ? 8.268 7.118 21.535 1.00 85.69 238 THR A CA 1
ATOM 1932 C C . THR A 1 238 ? 7.673 6.858 20.158 1.00 85.69 238 THR A C 1
ATOM 1934 O O . THR A 1 238 ? 7.454 5.713 19.783 1.00 85.69 238 THR A O 1
ATOM 1937 N N . TYR A 1 239 ? 7.441 7.925 19.387 1.00 75.00 239 TYR A N 1
ATOM 1938 C CA . TYR A 1 239 ? 7.032 7.841 17.975 1.00 75.00 239 TYR A CA 1
ATOM 1939 C C . TYR A 1 239 ? 8.211 8.048 17.009 1.00 75.00 239 TYR A C 1
ATOM 1941 O O . TYR A 1 239 ? 8.172 7.587 15.874 1.00 75.00 239 TYR A O 1
ATOM 1949 N N . LYS A 1 240 ? 9.254 8.779 17.429 1.00 76.06 240 LYS A N 1
ATOM 1950 C CA . LYS A 1 240 ? 10.422 9.136 16.606 1.00 76.06 240 LYS A CA 1
ATOM 1951 C C . LYS A 1 240 ? 11.717 9.038 17.423 1.00 76.06 240 LYS A C 1
ATOM 1953 O O . LYS A 1 240 ? 11.664 9.317 18.621 1.00 76.06 240 LYS A O 1
ATOM 1958 N N . PRO A 1 241 ? 12.867 8.701 16.800 1.00 75.62 241 PRO A N 1
ATOM 1959 C CA . PRO A 1 241 ? 13.044 8.344 15.382 1.00 75.62 241 PRO A CA 1
ATOM 1960 C C . PRO A 1 241 ? 12.514 6.945 15.029 1.00 75.62 241 PRO A C 1
ATOM 1962 O O . PRO A 1 241 ? 12.324 6.653 13.855 1.00 75.62 241 PRO A O 1
ATOM 1965 N N . LYS A 1 242 ? 12.234 6.113 16.038 1.00 78.69 242 LYS A N 1
ATOM 1966 C CA . LYS A 1 242 ? 11.622 4.791 15.905 1.00 78.69 242 LYS A CA 1
ATOM 1967 C C . LYS A 1 242 ? 10.444 4.675 16.874 1.00 78.69 242 LYS A C 1
ATOM 1969 O O . LYS A 1 242 ? 10.545 5.133 18.018 1.00 78.69 242 LYS A O 1
ATOM 1974 N N . GLU A 1 243 ? 9.345 4.081 16.412 1.00 83.25 243 GLU A N 1
ATOM 1975 C CA . GLU A 1 243 ? 8.219 3.757 17.286 1.00 83.25 243 GLU A CA 1
ATOM 1976 C C . GLU A 1 243 ? 8.643 2.695 18.308 1.00 83.25 243 GLU A C 1
ATOM 1978 O O . GLU A 1 243 ? 9.194 1.654 17.945 1.00 83.25 243 GLU A O 1
ATOM 1983 N N . VAL A 1 244 ? 8.376 2.962 19.585 1.00 88.31 244 VAL A N 1
ATOM 1984 C CA . VAL A 1 244 ? 8.433 1.967 20.658 1.00 88.31 244 VAL A CA 1
ATOM 1985 C C . VAL A 1 244 ? 7.037 1.871 21.247 1.00 88.31 244 VAL A C 1
ATOM 1987 O O . VAL A 1 244 ? 6.561 2.808 21.894 1.00 88.31 244 VAL A O 1
ATOM 1990 N N . SER A 1 245 ? 6.375 0.744 20.998 1.00 92.31 245 SER A N 1
ATOM 1991 C CA . SER A 1 245 ? 5.022 0.477 21.465 1.00 92.31 245 SER A CA 1
ATOM 1992 C C . SER A 1 245 ? 4.944 -0.819 22.265 1.00 92.31 245 SER A C 1
ATOM 1994 O O . SER A 1 245 ? 5.629 -1.800 21.980 1.00 92.31 245 SER A O 1
ATOM 1996 N N . TRP A 1 246 ? 4.112 -0.797 23.302 1.00 93.56 246 TRP A N 1
ATOM 1997 C CA . TRP A 1 246 ? 3.878 -1.916 24.204 1.00 93.56 246 TRP A CA 1
ATOM 1998 C C . TRP A 1 246 ? 2.413 -2.333 24.081 1.00 93.56 246 TRP A C 1
ATOM 2000 O O . TRP A 1 246 ? 1.541 -1.533 24.442 1.00 93.56 246 TRP A O 1
ATOM 2010 N N . PRO A 1 247 ? 2.107 -3.537 23.565 1.00 93.25 247 PRO A N 1
ATOM 2011 C CA . PRO A 1 247 ? 0.737 -4.029 23.533 1.00 93.25 247 PRO A CA 1
ATOM 2012 C C . PRO A 1 247 ? 0.262 -4.251 24.970 1.00 93.25 247 PRO A C 1
ATOM 2014 O O . PRO A 1 247 ? 0.951 -4.882 25.769 1.00 93.25 247 PRO A O 1
ATOM 2017 N N . LEU A 1 248 ? -0.904 -3.707 25.310 1.00 94.75 248 LEU A N 1
ATOM 2018 C CA . LEU A 1 248 ? -1.449 -3.785 26.665 1.00 94.75 248 LEU A CA 1
ATOM 2019 C C . LEU A 1 248 ? -2.649 -4.724 26.743 1.00 94.75 248 LEU A C 1
ATOM 2021 O O . LEU A 1 248 ? -2.778 -5.495 27.688 1.00 94.75 248 LEU A O 1
ATOM 2025 N N . LEU A 1 249 ? -3.537 -4.632 25.755 1.00 95.44 249 LEU A N 1
ATOM 2026 C CA . LEU A 1 249 ? -4.735 -5.451 25.659 1.00 95.44 249 LEU A CA 1
ATOM 2027 C C . LEU A 1 249 ? -5.021 -5.750 24.193 1.00 95.44 249 LEU A C 1
ATOM 2029 O O . LEU A 1 249 ? -4.993 -4.847 23.357 1.00 95.44 249 LEU A O 1
ATOM 2033 N N . ARG A 1 250 ? -5.347 -7.009 23.908 1.00 95.19 250 ARG A N 1
ATOM 2034 C CA . ARG A 1 250 ? -5.915 -7.434 22.632 1.00 95.19 250 ARG A CA 1
ATOM 2035 C C . ARG A 1 250 ? -7.020 -8.444 22.891 1.00 95.19 250 ARG A C 1
ATOM 2037 O O . ARG A 1 250 ? -6.764 -9.482 23.497 1.00 95.19 250 ARG A O 1
ATOM 2044 N N . LYS A 1 251 ? -8.233 -8.136 22.442 1.00 96.19 251 LYS A N 1
ATOM 2045 C CA . LYS A 1 251 ? -9.420 -8.993 22.568 1.00 96.19 251 LYS A CA 1
ATOM 2046 C C . LYS A 1 251 ? -10.316 -8.802 21.349 1.00 96.19 251 LYS A C 1
ATOM 2048 O O . LYS A 1 251 ? -10.184 -7.803 20.640 1.00 96.19 251 LYS A O 1
ATOM 2053 N N . LYS A 1 252 ? -11.251 -9.728 21.128 1.00 97.31 252 LYS A N 1
ATOM 2054 C CA . LYS A 1 252 ? -12.381 -9.450 20.237 1.00 97.31 252 LYS A CA 1
ATOM 2055 C C . LYS A 1 252 ? -13.145 -8.247 20.785 1.00 97.31 252 LYS A C 1
ATOM 2057 O O . LYS A 1 252 ? -13.285 -8.114 22.003 1.00 97.31 252 LYS A O 1
ATOM 2062 N N . ALA A 1 253 ? -13.583 -7.351 19.913 1.00 97.12 253 ALA A N 1
ATOM 2063 C CA . ALA A 1 253 ? -14.172 -6.079 20.314 1.00 97.12 253 ALA A CA 1
ATOM 2064 C C . ALA A 1 253 ? -15.429 -6.288 21.170 1.00 97.12 253 ALA A C 1
ATOM 2066 O O . ALA A 1 253 ? -15.540 -5.709 22.250 1.00 97.12 253 ALA A O 1
ATOM 2067 N N . ASN A 1 254 ? -16.284 -7.226 20.759 1.00 96.94 254 ASN A N 1
ATOM 2068 C CA . ASN A 1 254 ? -17.482 -7.636 21.490 1.00 96.94 254 ASN A CA 1
ATOM 2069 C C . ASN A 1 254 ? -17.200 -8.472 22.756 1.00 96.94 254 ASN A C 1
ATOM 2071 O O . ASN A 1 254 ? -18.112 -8.810 23.498 1.00 96.94 254 ASN A O 1
ATOM 2075 N N . GLN A 1 255 ? -15.942 -8.793 23.058 1.00 97.44 255 GLN A N 1
ATOM 2076 C CA . GLN A 1 255 ? -15.546 -9.452 24.309 1.00 97.44 255 GLN A CA 1
ATOM 2077 C C . GLN A 1 255 ? -14.899 -8.482 25.304 1.00 97.44 255 GLN A C 1
ATOM 2079 O O . GLN A 1 255 ? -14.510 -8.888 26.403 1.00 97.44 255 GLN A O 1
ATOM 2084 N N . LEU A 1 256 ? -14.751 -7.203 24.944 1.00 97.31 256 LEU A N 1
ATOM 2085 C CA . LEU A 1 256 ? -14.308 -6.184 25.885 1.00 97.31 256 LEU A CA 1
ATOM 2086 C C . LEU A 1 256 ? -15.403 -5.915 26.907 1.00 97.31 256 LEU A C 1
ATOM 2088 O O . LEU A 1 256 ? -16.504 -5.514 26.551 1.00 97.31 256 LEU A O 1
ATOM 2092 N N . SER A 1 257 ? -15.066 -6.084 28.181 1.00 97.94 257 SER A N 1
ATOM 2093 C CA . SER A 1 257 ? -15.952 -5.742 29.286 1.00 97.94 257 SER A CA 1
ATOM 2094 C C . SER A 1 257 ? -15.984 -4.233 29.531 1.00 97.94 257 SER A C 1
ATOM 2096 O O . SER A 1 257 ? -15.053 -3.494 29.194 1.00 97.94 257 SER A O 1
ATOM 2098 N N . LEU A 1 258 ? -17.014 -3.764 30.235 1.00 97.69 258 LEU A N 1
ATOM 2099 C CA . LEU A 1 258 ? -17.067 -2.388 30.729 1.00 97.69 258 LEU A CA 1
ATOM 2100 C C . LEU A 1 258 ? -15.852 -2.038 31.613 1.00 97.69 258 LEU A C 1
ATOM 2102 O O . LEU A 1 258 ? -15.372 -0.902 31.605 1.00 97.69 258 LEU A O 1
ATOM 2106 N N . GLN A 1 259 ? -15.321 -3.011 32.359 1.00 97.94 259 GLN A N 1
ATOM 2107 C CA . GLN A 1 259 ? -14.113 -2.827 33.162 1.00 97.94 259 GLN A CA 1
ATOM 2108 C C . GLN A 1 259 ? -12.881 -2.576 32.284 1.00 97.94 259 GLN A C 1
ATOM 2110 O O . GLN A 1 259 ? -12.085 -1.698 32.616 1.00 97.94 259 GLN A O 1
ATOM 2115 N N . ASP A 1 260 ? -12.746 -3.278 31.153 1.00 97.62 260 ASP A N 1
ATOM 2116 C CA . ASP A 1 260 ? -11.651 -3.061 30.197 1.00 97.62 260 ASP A CA 1
ATOM 2117 C C . ASP A 1 260 ? -11.690 -1.623 29.636 1.00 97.62 260 ASP A C 1
ATOM 2119 O O . ASP A 1 260 ? -10.660 -0.948 29.566 1.00 97.62 260 ASP A O 1
ATOM 2123 N N . VAL A 1 261 ? -12.885 -1.117 29.299 1.00 96.56 261 VAL A N 1
ATOM 2124 C CA . VAL A 1 261 ? -13.079 0.254 28.786 1.00 96.56 261 VAL A CA 1
ATOM 2125 C C . VAL A 1 261 ? -12.719 1.310 29.838 1.00 96.56 261 VAL A C 1
ATOM 2127 O O . VAL A 1 261 ? -12.027 2.287 29.533 1.00 96.56 261 VAL A O 1
ATOM 2130 N N . ASN A 1 262 ? -13.155 1.119 31.086 1.00 97.06 262 ASN A N 1
ATOM 2131 C CA . ASN A 1 262 ? -12.797 2.012 32.191 1.00 97.06 262 ASN A CA 1
ATOM 2132 C C . ASN A 1 262 ? -11.286 2.007 32.450 1.00 97.06 262 ASN A C 1
ATOM 2134 O O . ASN A 1 262 ? -10.656 3.065 32.515 1.00 97.06 262 ASN A O 1
ATOM 2138 N N . TRP A 1 263 ? -10.694 0.814 32.514 1.00 97.25 263 TRP A N 1
ATOM 2139 C CA . TRP A 1 263 ? -9.262 0.644 32.719 1.00 97.25 263 TRP A CA 1
ATOM 2140 C C . TRP A 1 263 ? -8.441 1.347 31.632 1.00 97.25 263 TRP A C 1
ATOM 2142 O O . TRP A 1 263 ? -7.468 2.029 31.957 1.00 97.25 263 TRP A O 1
ATOM 2152 N N . LEU A 1 264 ? -8.848 1.253 30.360 1.00 95.31 264 LEU A N 1
ATOM 2153 C CA . LEU A 1 264 ? -8.177 1.935 29.252 1.00 95.31 264 LEU A CA 1
ATOM 2154 C C . LEU A 1 264 ? -8.131 3.449 29.468 1.00 95.31 264 LEU A C 1
ATOM 2156 O O . LEU A 1 264 ? -7.085 4.073 29.284 1.00 95.31 264 LEU A O 1
ATOM 2160 N N . LYS A 1 265 ? -9.259 4.044 29.864 1.00 94.81 265 LYS A N 1
ATOM 2161 C CA . LYS A 1 265 ? -9.369 5.487 30.102 1.00 94.81 265 LYS A CA 1
ATOM 2162 C C . LYS A 1 265 ? -8.440 5.934 31.233 1.00 94.81 265 LYS A C 1
ATOM 2164 O O . LYS A 1 265 ? -7.711 6.920 31.084 1.00 94.81 265 LYS A O 1
ATOM 2169 N N . ASP A 1 266 ? -8.413 5.182 32.329 1.00 96.56 266 ASP A N 1
ATOM 2170 C CA . ASP A 1 266 ? -7.552 5.461 33.479 1.00 96.56 266 ASP A CA 1
ATOM 2171 C C . ASP A 1 266 ? -6.071 5.251 33.157 1.00 96.56 266 ASP A C 1
ATOM 2173 O O . ASP A 1 266 ? -5.216 6.061 33.532 1.00 96.56 266 ASP A O 1
ATOM 2177 N N . PHE A 1 267 ? -5.747 4.187 32.424 1.00 96.50 267 PHE A N 1
ATOM 2178 C CA . PHE A 1 267 ? -4.394 3.914 31.963 1.00 96.50 267 PHE A CA 1
ATOM 2179 C C . PHE A 1 267 ? -3.898 5.021 31.028 1.00 96.50 267 PHE A C 1
ATOM 2181 O O . PHE A 1 267 ? -2.828 5.586 31.264 1.00 96.50 267 PHE A O 1
ATOM 2188 N N . ALA A 1 268 ? -4.695 5.402 30.028 1.00 95.62 268 ALA A N 1
ATOM 2189 C CA . ALA A 1 268 ? -4.360 6.483 29.111 1.00 95.62 268 ALA A CA 1
ATOM 2190 C C . ALA A 1 268 ? -4.101 7.791 29.867 1.00 95.62 268 ALA A C 1
ATOM 2192 O O . ALA A 1 268 ? -3.090 8.448 29.621 1.00 95.62 268 ALA A O 1
ATOM 2193 N N . LYS A 1 269 ? -4.938 8.140 30.853 1.00 96.19 269 LYS A N 1
ATOM 2194 C CA . LYS A 1 269 ? -4.730 9.324 31.700 1.00 96.19 269 LYS A CA 1
ATOM 2195 C C . LYS A 1 269 ? -3.396 9.272 32.454 1.00 96.19 269 LYS A C 1
ATOM 2197 O O . LYS A 1 269 ? -2.654 10.258 32.428 1.00 96.19 269 LYS A O 1
ATOM 2202 N N . ARG A 1 270 ? -3.069 8.139 33.090 1.00 96.69 270 ARG A N 1
ATOM 2203 C CA . ARG A 1 270 ? -1.799 7.940 33.819 1.00 96.69 270 ARG A CA 1
ATOM 2204 C C . ARG A 1 270 ? -0.583 8.064 32.902 1.00 96.69 270 ARG A C 1
ATOM 2206 O O . ARG A 1 270 ? 0.374 8.749 33.250 1.00 96.69 270 ARG A O 1
ATOM 2213 N N . MET A 1 271 ? -0.666 7.511 31.694 1.00 95.56 271 MET A N 1
ATOM 2214 C CA . MET A 1 271 ? 0.393 7.582 30.678 1.00 95.56 271 MET A CA 1
ATOM 2215 C C . MET A 1 271 ? 0.351 8.870 29.843 1.00 95.56 271 MET A C 1
ATOM 2217 O O . MET A 1 271 ? 0.891 8.931 28.738 1.00 95.56 271 MET A O 1
ATOM 2221 N N . ARG A 1 272 ? -0.297 9.928 30.352 1.00 95.25 272 ARG A N 1
ATOM 2222 C CA . ARG A 1 272 ? -0.384 11.249 29.706 1.00 95.25 272 ARG A CA 1
ATOM 2223 C C . ARG A 1 272 ? -0.929 11.187 28.272 1.00 95.25 272 ARG A C 1
ATOM 2225 O O . ARG A 1 272 ? -0.525 11.985 27.428 1.00 95.25 272 ARG A O 1
ATOM 2232 N N . TRP A 1 273 ? -1.873 10.285 28.016 1.00 94.88 273 TRP A N 1
ATOM 2233 C CA . TRP A 1 273 ? -2.576 10.076 26.743 1.00 94.88 273 TRP A CA 1
ATOM 2234 C C . TRP A 1 273 ? -1.690 9.557 25.608 1.00 94.88 273 TRP A C 1
ATOM 2236 O O . TRP A 1 273 ? -2.024 9.702 24.436 1.00 94.88 273 TRP A O 1
ATOM 2246 N N . LYS A 1 274 ? -0.548 8.953 25.942 1.00 94.44 274 LYS A N 1
ATOM 2247 C CA . LYS A 1 274 ? 0.345 8.298 24.986 1.00 94.44 274 LYS A CA 1
ATOM 2248 C C . LYS A 1 274 ? -0.103 6.860 24.692 1.00 94.44 274 LYS A C 1
ATOM 2250 O O . LYS A 1 274 ? 0.630 5.903 24.915 1.00 94.44 274 LYS A O 1
ATOM 2255 N N . THR A 1 275 ? -1.336 6.691 24.241 1.00 94.88 275 THR A N 1
ATOM 2256 C CA . THR A 1 275 ? -1.909 5.373 23.937 1.00 94.88 275 THR A CA 1
ATOM 2257 C C . THR A 1 275 ? -2.439 5.346 22.515 1.00 94.88 275 THR A C 1
ATOM 2259 O O . THR A 1 275 ? -2.919 6.367 22.034 1.00 94.88 275 THR A O 1
ATOM 2262 N N . ARG A 1 276 ? -2.386 4.188 21.863 1.00 94.69 276 ARG A N 1
ATOM 2263 C CA . ARG A 1 276 ? -3.043 3.922 20.582 1.00 94.69 276 ARG A CA 1
ATOM 2264 C C . ARG A 1 276 ? -4.201 2.964 20.809 1.00 94.69 276 ARG A C 1
ATOM 2266 O O . ARG A 1 276 ? -4.067 2.009 21.574 1.00 94.69 276 ARG A O 1
ATOM 2273 N N . ILE A 1 277 ? -5.311 3.230 20.135 1.00 95.38 277 ILE A N 1
ATOM 2274 C CA . ILE A 1 277 ? -6.463 2.338 20.071 1.00 95.38 277 ILE A CA 1
ATOM 2275 C C . ILE A 1 277 ? -6.685 1.980 18.613 1.00 95.38 277 ILE A C 1
ATOM 2277 O O . ILE A 1 277 ? -6.859 2.873 17.788 1.00 95.38 277 ILE A O 1
ATOM 2281 N N . MET A 1 278 ? -6.696 0.691 18.308 1.00 95.94 278 MET A N 1
ATOM 2282 C CA . MET A 1 278 ? -7.091 0.182 17.002 1.00 95.94 278 MET A CA 1
ATOM 2283 C C . MET A 1 278 ? -8.304 -0.718 17.169 1.00 95.94 278 MET A C 1
ATOM 2285 O O . MET A 1 278 ? -8.381 -1.493 18.122 1.00 95.94 278 MET A O 1
ATOM 2289 N N . LEU A 1 279 ? -9.235 -0.609 16.235 1.00 97.06 279 LEU A N 1
ATOM 2290 C CA . LEU A 1 279 ? -10.374 -1.499 16.110 1.00 97.06 279 LEU A CA 1
ATOM 2291 C C . LEU A 1 279 ? -10.405 -1.982 14.668 1.00 97.06 279 LEU A C 1
ATOM 2293 O O . LEU A 1 279 ? -10.586 -1.171 13.765 1.00 97.06 279 LEU A O 1
ATOM 2297 N N . LEU A 1 280 ? -10.158 -3.271 14.465 1.00 97.19 280 LEU A N 1
ATOM 2298 C CA . LEU A 1 280 ? -9.769 -3.832 13.177 1.00 97.19 280 LEU A CA 1
ATOM 2299 C C . LEU A 1 280 ? -10.542 -5.121 12.889 1.00 97.19 280 LEU A C 1
ATOM 2301 O O . LEU A 1 280 ? -10.433 -6.076 13.652 1.00 97.19 280 LEU A O 1
ATOM 2305 N N . GLY A 1 281 ? -11.275 -5.165 11.783 1.00 96.94 281 GLY A N 1
ATOM 2306 C CA . GLY A 1 281 ? -11.840 -6.385 11.208 1.00 96.94 281 GLY A CA 1
ATOM 2307 C C . GLY A 1 281 ? -10.883 -6.977 10.175 1.00 96.94 281 GLY A C 1
ATOM 2308 O O . GLY A 1 281 ? -10.264 -6.239 9.402 1.00 96.94 281 GLY A O 1
ATOM 2309 N N . LYS A 1 282 ? -10.726 -8.305 10.166 1.00 95.75 282 LYS A N 1
ATOM 2310 C CA . LYS A 1 282 ? -9.970 -8.991 9.107 1.00 95.75 282 LYS A CA 1
ATOM 2311 C C . LYS A 1 282 ? -10.707 -8.816 7.780 1.00 95.75 282 LYS A C 1
ATOM 2313 O O . LYS A 1 282 ? -11.916 -9.012 7.728 1.00 95.75 282 LYS A O 1
ATOM 2318 N N . VAL A 1 283 ? -9.974 -8.479 6.722 1.00 96.31 283 VAL A N 1
ATOM 2319 C CA . VAL A 1 283 ? -10.548 -8.291 5.383 1.00 96.31 283 VAL A CA 1
ATOM 2320 C C . VAL A 1 283 ? -10.150 -9.418 4.435 1.00 96.31 283 VAL A C 1
ATOM 2322 O O . VAL A 1 283 ? -11.024 -10.033 3.841 1.00 96.31 283 VAL A O 1
ATOM 2325 N N . TRP A 1 284 ? -8.864 -9.761 4.349 1.00 96.44 284 TRP A N 1
ATOM 2326 C CA . TRP A 1 284 ? -8.391 -10.911 3.570 1.00 96.44 284 TRP A CA 1
ATOM 2327 C C . TRP A 1 284 ? -7.048 -11.429 4.090 1.00 96.44 284 TRP A C 1
ATOM 2329 O O . TRP A 1 284 ? -6.337 -10.763 4.850 1.00 96.44 284 TRP A O 1
ATOM 2339 N N . GLY A 1 285 ? -6.717 -12.660 3.722 1.00 95.88 285 GLY A N 1
ATOM 2340 C CA . GLY A 1 285 ? -5.471 -13.325 4.071 1.00 95.88 285 GLY A CA 1
ATOM 2341 C C . GLY A 1 285 ? -4.260 -12.778 3.317 1.00 95.88 285 GLY A C 1
ATOM 2342 O O . GLY A 1 285 ? -4.372 -12.226 2.223 1.00 95.88 285 GLY A O 1
ATOM 2343 N N . ARG A 1 286 ? -3.064 -12.986 3.876 1.00 93.75 286 ARG A N 1
ATOM 2344 C CA . ARG A 1 286 ? -1.788 -12.495 3.316 1.00 93.75 286 ARG A CA 1
ATOM 2345 C C . ARG A 1 286 ? -1.580 -12.768 1.824 1.00 93.75 286 ARG A C 1
ATOM 2347 O O . ARG A 1 286 ? -0.999 -11.940 1.130 1.00 93.75 286 ARG A O 1
ATOM 2354 N N . SER A 1 287 ? -1.980 -13.948 1.362 1.00 93.75 287 SER A N 1
ATOM 2355 C CA . SER A 1 287 ? -1.805 -14.426 -0.015 1.00 93.75 287 SER A CA 1
ATOM 2356 C C . SER A 1 287 ? -3.136 -14.696 -0.715 1.00 93.75 287 SER A C 1
ATOM 2358 O O . SER A 1 287 ? -3.157 -15.341 -1.758 1.00 93.75 287 SER A O 1
ATOM 2360 N N . GLU A 1 288 ? -4.247 -14.250 -0.131 1.00 95.12 288 GLU A N 1
ATOM 2361 C CA . GLU A 1 288 ? -5.587 -14.533 -0.634 1.00 95.12 288 GLU A CA 1
ATOM 2362 C C . GLU A 1 288 ? -5.879 -13.689 -1.880 1.00 95.12 288 GLU A C 1
ATOM 2364 O O . GLU A 1 288 ? -5.833 -12.460 -1.840 1.00 95.12 288 GLU A O 1
ATOM 2369 N N . ILE A 1 289 ? -6.122 -14.346 -3.015 1.00 95.12 289 ILE A N 1
ATOM 2370 C CA . ILE A 1 289 ? -6.409 -13.686 -4.292 1.00 95.12 289 ILE A CA 1
ATOM 2371 C C . ILE A 1 289 ? -7.922 -13.607 -4.454 1.00 95.12 289 ILE A C 1
ATOM 2373 O O . ILE A 1 289 ? -8.558 -14.602 -4.792 1.00 95.12 289 ILE A O 1
ATOM 2377 N N . LEU A 1 290 ? -8.471 -12.419 -4.216 1.00 96.88 290 LEU A N 1
ATOM 2378 C CA . LEU A 1 290 ? -9.882 -12.116 -4.422 1.00 96.88 290 LEU A CA 1
ATOM 2379 C C . LEU A 1 290 ? -10.061 -11.237 -5.657 1.00 96.88 290 LEU A C 1
ATOM 2381 O O . LEU A 1 290 ? -9.089 -10.710 -6.221 1.00 96.88 290 LEU A O 1
ATOM 2385 N N . SER A 1 291 ? -11.319 -11.099 -6.060 1.00 97.25 291 SER A N 1
ATOM 2386 C CA . SER A 1 291 ? -11.698 -10.208 -7.143 1.00 97.25 291 SER A CA 1
ATOM 2387 C C . SER A 1 291 ? -11.687 -8.738 -6.692 1.00 97.25 291 SER A C 1
ATOM 2389 O O . SER A 1 291 ? -11.744 -8.454 -5.488 1.00 97.25 291 SER A O 1
ATOM 2391 N N . ARG A 1 292 ? -11.587 -7.786 -7.626 1.00 96.69 292 ARG A N 1
ATOM 2392 C CA . ARG A 1 292 ? -11.601 -6.344 -7.337 1.00 96.69 292 ARG A CA 1
ATOM 2393 C C . ARG A 1 292 ? -12.884 -5.968 -6.611 1.00 96.69 292 ARG A C 1
ATOM 2395 O O . ARG A 1 292 ? -12.825 -5.308 -5.570 1.00 96.69 292 ARG A O 1
ATOM 2402 N N . ASP A 1 293 ? -14.017 -6.428 -7.131 1.00 97.00 293 ASP A N 1
ATOM 2403 C CA . ASP A 1 293 ? -15.328 -6.174 -6.535 1.00 97.00 293 ASP A CA 1
ATOM 2404 C C . ASP A 1 293 ? -15.433 -6.766 -5.126 1.00 97.00 293 ASP A C 1
ATOM 2406 O O . ASP A 1 293 ? -15.996 -6.140 -4.225 1.00 97.00 293 ASP A O 1
ATOM 2410 N N . GLU A 1 294 ? -14.841 -7.937 -4.888 1.00 98.00 294 GLU A N 1
ATOM 2411 C CA . GLU A 1 294 ? -14.841 -8.539 -3.560 1.00 98.00 294 GLU A CA 1
ATOM 2412 C C . GLU A 1 294 ? -13.975 -7.766 -2.557 1.00 98.00 294 GLU A C 1
ATOM 2414 O O . GLU A 1 294 ? -14.442 -7.478 -1.452 1.00 98.00 294 GLU A O 1
ATOM 2419 N N . HIS A 1 295 ? -12.764 -7.350 -2.944 1.00 97.81 295 HIS A N 1
ATOM 2420 C CA . HIS A 1 295 ? -11.925 -6.488 -2.105 1.00 97.81 295 HIS A CA 1
ATOM 2421 C C . HIS A 1 295 ? -12.663 -5.203 -1.711 1.00 97.81 295 HIS A C 1
ATOM 2423 O O . HIS A 1 295 ? -12.673 -4.826 -0.536 1.00 97.81 295 HIS A O 1
ATOM 2429 N N . LYS A 1 296 ? -13.317 -4.554 -2.680 1.00 97.69 296 LYS A N 1
ATOM 2430 C CA . LYS A 1 296 ? -14.109 -3.345 -2.448 1.00 97.69 296 LYS A CA 1
ATOM 2431 C C . LYS A 1 296 ? -15.274 -3.608 -1.491 1.00 97.69 296 LYS A C 1
ATOM 2433 O O . LYS A 1 296 ? -15.386 -2.927 -0.473 1.00 97.69 296 LYS A O 1
ATOM 2438 N N . ARG A 1 297 ? -16.093 -4.626 -1.770 1.00 98.38 297 ARG A N 1
ATOM 2439 C CA . ARG A 1 297 ? -17.269 -4.996 -0.965 1.00 98.38 297 ARG A CA 1
ATOM 2440 C C . ARG A 1 297 ? -16.907 -5.295 0.489 1.00 98.38 297 ARG A C 1
ATOM 2442 O O . ARG A 1 297 ? -17.624 -4.885 1.399 1.00 98.38 297 ARG A O 1
ATOM 2449 N N . ILE A 1 298 ? -15.802 -6.003 0.724 1.00 98.19 298 ILE A N 1
ATOM 2450 C CA . ILE A 1 298 ? -15.338 -6.324 2.079 1.00 98.19 298 ILE A CA 1
ATOM 2451 C C . ILE A 1 298 ? -14.936 -5.049 2.834 1.00 98.19 298 ILE A C 1
ATOM 2453 O O . ILE A 1 298 ? -15.314 -4.879 3.994 1.00 98.19 298 ILE A O 1
ATOM 2457 N N . LEU A 1 299 ? -14.204 -4.133 2.190 1.00 98.00 299 LEU A N 1
ATOM 2458 C CA . LEU A 1 299 ? -13.834 -2.856 2.807 1.00 98.00 299 LEU A CA 1
ATOM 2459 C C . LEU A 1 299 ? -15.050 -1.960 3.069 1.00 98.00 299 LEU A C 1
ATOM 2461 O O . LEU A 1 299 ? -15.105 -1.320 4.118 1.00 98.00 299 LEU A O 1
ATOM 2465 N N . GLU A 1 300 ? -16.022 -1.920 2.157 1.00 98.38 300 GLU A N 1
ATOM 2466 C CA . GLU A 1 300 ? -17.283 -1.190 2.345 1.00 98.38 300 GLU A CA 1
ATOM 2467 C C . GLU A 1 300 ? -18.070 -1.732 3.540 1.00 98.38 300 GLU A C 1
ATOM 2469 O O . GLU A 1 300 ? -18.493 -0.945 4.388 1.00 98.38 300 GLU A O 1
ATOM 2474 N N . LYS A 1 301 ? -18.173 -3.061 3.664 1.00 98.25 301 LYS A N 1
ATOM 2475 C CA . LYS A 1 301 ? -18.792 -3.722 4.818 1.00 98.25 301 LYS A CA 1
ATOM 2476 C C . LYS A 1 301 ? -18.105 -3.314 6.126 1.00 98.25 301 LYS A C 1
ATOM 2478 O O . LYS A 1 301 ? -18.759 -2.814 7.036 1.00 98.25 301 LYS A O 1
ATOM 2483 N N . VAL A 1 302 ? -16.779 -3.460 6.212 1.00 97.94 302 VAL A N 1
ATOM 2484 C CA . VAL A 1 302 ? -16.029 -3.107 7.432 1.00 97.94 302 VAL A CA 1
ATOM 2485 C C . VAL A 1 302 ? -16.163 -1.620 7.765 1.00 97.94 302 VAL A C 1
ATOM 2487 O O . VAL A 1 302 ? -16.286 -1.252 8.935 1.00 97.94 302 VAL A O 1
ATOM 2490 N N . LYS A 1 303 ? -16.158 -0.751 6.746 1.00 96.94 303 LYS A N 1
ATOM 2491 C CA . LYS A 1 303 ? -16.392 0.686 6.905 1.00 96.94 303 LYS A CA 1
ATOM 2492 C C . LYS A 1 303 ? -17.764 0.952 7.516 1.00 96.94 303 LYS A C 1
ATOM 2494 O O . LYS A 1 303 ? -17.833 1.722 8.471 1.00 96.94 303 LYS A O 1
ATOM 2499 N N . GLU A 1 304 ? -18.825 0.341 6.998 1.00 97.81 304 GLU A N 1
ATOM 2500 C CA . GLU A 1 304 ? -20.187 0.482 7.524 1.00 97.81 304 GLU A CA 1
ATOM 2501 C C . GLU A 1 304 ? -20.266 0.044 8.992 1.00 97.81 304 GLU A C 1
ATOM 2503 O O . GLU A 1 304 ? -20.690 0.823 9.845 1.00 97.81 304 GLU A O 1
ATOM 2508 N N . GLU A 1 305 ? -19.749 -1.144 9.306 1.00 97.94 305 GLU A N 1
ATOM 2509 C CA . GLU A 1 305 ? -19.802 -1.737 10.648 1.00 97.94 305 GLU A CA 1
ATOM 2510 C C . GLU A 1 305 ? -19.058 -0.903 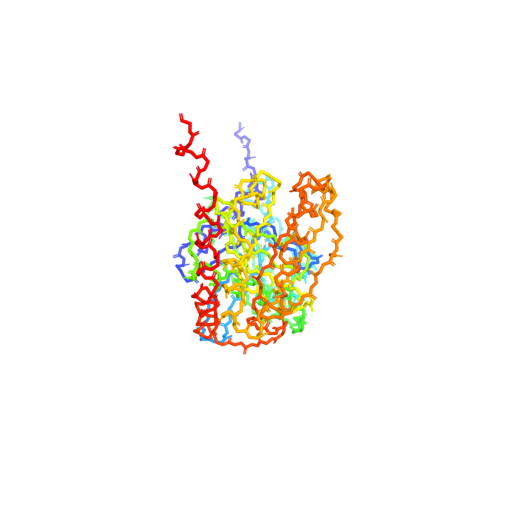11.702 1.00 97.94 305 GLU A C 1
ATOM 2512 O O . GLU A 1 305 ? -19.527 -0.750 12.830 1.00 97.94 305 GLU A O 1
ATOM 2517 N N . VAL A 1 306 ? -17.907 -0.317 11.352 1.00 97.25 306 VAL A N 1
ATOM 2518 C CA . VAL A 1 306 ? -17.083 0.453 12.302 1.00 97.25 306 VAL A CA 1
ATOM 2519 C C . VAL A 1 306 ? -17.460 1.941 12.379 1.00 97.25 306 VAL A C 1
ATOM 2521 O O . VAL A 1 306 ? -17.039 2.650 13.303 1.00 97.25 306 VAL A O 1
ATOM 2524 N N . THR A 1 307 ? -18.254 2.445 11.427 1.00 96.94 307 THR A N 1
ATOM 2525 C CA . THR A 1 307 ? -18.634 3.867 11.353 1.00 96.94 307 THR A CA 1
ATOM 2526 C C . THR A 1 307 ? -19.354 4.368 12.613 1.00 96.94 307 THR A C 1
ATOM 2528 O O . THR A 1 307 ? -18.947 5.419 13.114 1.00 96.94 307 THR A O 1
ATOM 2531 N N . PRO A 1 308 ? -20.318 3.644 13.218 1.00 97.81 308 PRO A N 1
ATOM 2532 C CA . PRO A 1 308 ? -20.968 4.087 14.456 1.00 97.81 308 PRO A CA 1
ATOM 2533 C C . PRO A 1 308 ? -19.978 4.357 15.601 1.00 97.81 308 PRO A C 1
ATOM 2535 O O . PRO A 1 308 ? -20.072 5.372 16.300 1.00 97.81 308 PRO A O 1
ATOM 2538 N N . VAL A 1 309 ? -18.966 3.495 15.761 1.00 97.56 309 VAL A N 1
ATOM 2539 C CA . VAL A 1 309 ? -17.900 3.675 16.762 1.00 97.56 309 VAL A CA 1
ATOM 2540 C C . VAL A 1 309 ? -17.066 4.913 16.435 1.00 97.56 309 VAL A C 1
ATOM 2542 O O . VAL A 1 309 ? -16.795 5.739 17.312 1.00 97.56 309 VAL A O 1
ATOM 2545 N N . LYS A 1 310 ? -16.674 5.070 15.167 1.00 96.12 310 LYS A N 1
ATOM 2546 C CA . LYS A 1 310 ? -15.899 6.219 14.688 1.00 96.12 310 LYS A CA 1
ATOM 2547 C C . LYS A 1 310 ? -16.628 7.537 14.951 1.00 96.12 310 LYS A C 1
ATOM 2549 O O . LYS A 1 310 ? -16.052 8.439 15.559 1.00 96.12 310 LYS A O 1
ATOM 2554 N N . GLU A 1 311 ? -17.888 7.651 14.540 1.00 96.12 311 GLU A N 1
ATOM 2555 C CA . GLU A 1 311 ? -18.705 8.859 14.701 1.00 96.12 311 GLU A CA 1
ATOM 2556 C C . GLU A 1 311 ? -18.902 9.220 16.172 1.00 96.12 311 GLU A C 1
ATOM 2558 O O . GLU A 1 311 ? -18.768 10.387 16.566 1.00 96.12 311 GLU A O 1
ATOM 2563 N N . TYR A 1 312 ? -19.134 8.211 17.012 1.00 96.88 312 TYR A N 1
ATOM 2564 C CA . TYR A 1 312 ? -19.202 8.400 18.450 1.00 96.88 312 TYR A CA 1
ATOM 2565 C C . TYR A 1 312 ? -17.901 8.994 19.005 1.00 96.88 312 TYR A C 1
ATOM 2567 O O . TYR A 1 312 ? -17.959 9.988 19.739 1.00 96.88 312 TYR A O 1
ATOM 2575 N N . LEU A 1 313 ? -16.735 8.455 18.630 1.00 95.25 313 LEU A N 1
ATOM 2576 C CA . LEU A 1 313 ? -15.428 8.968 19.055 1.00 95.25 313 LEU A CA 1
ATOM 2577 C C . LEU A 1 313 ? -15.180 10.399 18.548 1.00 95.25 313 LEU A C 1
ATOM 2579 O O . LEU A 1 313 ? -14.783 11.265 19.335 1.00 95.25 313 LEU A O 1
ATOM 2583 N N . VAL A 1 314 ? -15.495 10.692 17.282 1.00 93.81 314 VAL A N 1
ATOM 2584 C CA . VAL A 1 314 ? -15.401 12.047 16.705 1.00 93.81 314 VAL A CA 1
ATOM 2585 C C . VAL A 1 314 ? -16.266 13.031 17.494 1.00 93.81 314 VAL A C 1
ATOM 2587 O O . VAL A 1 314 ? -15.810 14.127 17.838 1.00 93.81 314 VAL A O 1
ATOM 2590 N N . SER A 1 315 ? -17.494 12.650 17.857 1.00 94.44 315 SER A N 1
ATOM 2591 C CA . SER A 1 315 ? -18.410 13.519 18.607 1.00 94.44 315 SER A CA 1
ATOM 2592 C C . SER A 1 315 ? -17.879 13.908 19.997 1.00 94.44 315 SER A C 1
ATOM 2594 O O . SER A 1 315 ? -18.211 14.985 20.505 1.00 94.44 315 SER A O 1
ATOM 2596 N N . GLN A 1 316 ? -16.994 13.098 20.593 1.00 93.12 316 GLN A N 1
ATOM 2597 C CA . GLN A 1 316 ? -16.373 13.410 21.885 1.00 93.12 316 GLN A CA 1
ATOM 2598 C C . GLN A 1 316 ? -15.282 14.484 21.788 1.00 93.12 316 GLN A C 1
ATOM 2600 O O . GLN A 1 316 ? -15.022 15.175 22.775 1.00 93.12 316 GLN A O 1
ATOM 2605 N N . SER A 1 317 ? -14.678 14.685 20.613 1.00 86.56 317 SER A N 1
ATOM 2606 C CA . SER A 1 317 ? -13.702 15.764 20.399 1.00 86.56 317 SER A CA 1
ATOM 2607 C C . SER A 1 317 ? -14.371 17.149 20.345 1.00 86.56 317 SER A C 1
ATOM 2609 O O . SER A 1 317 ? -13.884 18.114 20.940 1.00 86.56 317 SER A O 1
ATOM 2611 N N . ARG A 1 318 ? -15.543 17.238 19.694 1.00 73.69 318 ARG A N 1
ATOM 2612 C CA . ARG A 1 318 ? -16.265 18.495 19.410 1.00 73.69 318 ARG A CA 1
ATOM 2613 C C . ARG A 1 318 ? -16.895 19.139 20.646 1.00 73.69 318 ARG A C 1
ATOM 2615 O O . ARG A 1 318 ? -17.052 20.359 20.691 1.00 73.69 318 ARG A O 1
ATOM 2622 N N . LYS A 1 319 ? -17.207 18.355 21.684 1.00 62.97 319 LYS A N 1
ATOM 2623 C CA . LYS A 1 319 ? -17.780 18.866 22.947 1.00 62.97 319 LYS A CA 1
ATOM 2624 C C . LYS A 1 319 ? -16.870 19.872 23.661 1.00 62.97 319 LYS A C 1
ATOM 2626 O O . LYS A 1 319 ? -17.365 20.698 24.415 1.00 62.97 319 LYS A O 1
ATOM 2631 N N . ARG A 1 320 ? -15.566 19.876 23.364 1.00 50.97 320 ARG A N 1
ATOM 2632 C CA . ARG A 1 320 ? -14.584 20.801 23.948 1.00 50.97 320 ARG A CA 1
ATOM 2633 C C . ARG A 1 320 ? -14.621 22.218 23.354 1.00 50.97 320 ARG A C 1
ATOM 2635 O O . ARG A 1 320 ? -14.035 23.121 23.939 1.00 50.97 320 ARG A O 1
ATOM 2642 N N . HIS A 1 321 ? -15.253 22.418 22.193 1.00 47.66 321 HIS A N 1
ATOM 2643 C CA . HIS A 1 321 ? -15.340 23.733 21.531 1.00 47.66 321 HIS A CA 1
ATOM 2644 C C . HIS A 1 321 ? -16.637 24.490 21.828 1.00 47.66 321 HIS A C 1
ATOM 2646 O O . HIS A 1 321 ? -16.703 25.678 21.554 1.00 47.66 321 HIS A O 1
ATOM 2652 N N . ARG A 1 322 ? -17.649 23.833 22.409 1.00 47.31 322 ARG A N 1
ATOM 2653 C CA . ARG A 1 322 ? -18.914 24.478 22.810 1.00 47.31 322 ARG A CA 1
ATOM 2654 C C . ARG A 1 322 ? -18.965 24.889 24.286 1.00 47.31 322 ARG A C 1
ATOM 2656 O O . ARG A 1 322 ? -19.943 25.483 24.712 1.00 47.31 322 ARG A O 1
ATOM 2663 N N . SER A 1 323 ? -17.944 24.537 25.067 1.00 45.34 323 SER A N 1
ATOM 2664 C CA . SER A 1 323 ? -17.845 24.808 26.509 1.00 45.34 323 SER A CA 1
ATOM 2665 C C . SER A 1 323 ? -16.779 25.864 26.848 1.00 45.34 323 SER A C 1
ATOM 2667 O O . SER A 1 323 ? -16.212 25.843 27.940 1.00 45.34 323 SER A O 1
ATOM 2669 N N . ARG A 1 324 ? -16.452 26.728 25.887 1.00 40.69 324 ARG A N 1
ATOM 2670 C CA . ARG A 1 324 ? -15.731 27.995 26.046 1.00 40.69 324 ARG A CA 1
ATOM 2671 C C . ARG A 1 324 ? -16.610 29.074 25.446 1.00 40.69 324 ARG A C 1
ATOM 2673 O O . ARG A 1 324 ? -16.554 30.194 25.986 1.00 40.69 324 ARG A O 1
#